Protein AF-A0A0D5CEU6-F1 (afdb_monomer_lite)

InterPro domains:
  IPR049693 Daptide biosynthesis RiPP recognition element containing protein [NF041823] (19-315)

Structure (mmCIF, N/CA/C/O backbone):
data_AF-A0A0D5CEU6-F1
#
_entry.id   AF-A0A0D5CEU6-F1
#
loop_
_atom_site.group_PDB
_atom_site.id
_atom_site.type_symbol
_atom_site.label_atom_id
_atom_site.label_alt_id
_atom_site.label_comp_id
_atom_site.label_asym_id
_atom_site.label_entity_id
_atom_site.label_seq_id
_atom_site.pdbx_PDB_ins_code
_atom_site.Cartn_x
_atom_site.Cartn_y
_atom_site.Cartn_z
_atom_site.occupancy
_atom_site.B_iso_or_equiv
_atom_site.auth_seq_id
_atom_site.auth_comp_id
_atom_site.auth_asym_id
_atom_site.auth_atom_id
_atom_site.pdbx_PDB_model_num
ATOM 1 N N . MET A 1 1 ? -33.325 -13.396 -20.914 1.00 34.69 1 MET A N 1
ATOM 2 C CA . MET A 1 1 ? -33.170 -13.897 -19.533 1.00 34.69 1 MET A CA 1
ATOM 3 C C . MET A 1 1 ? -31.690 -13.879 -19.192 1.00 34.69 1 MET A C 1
ATOM 5 O O . MET A 1 1 ? -30.953 -14.709 -19.700 1.00 34.69 1 MET A O 1
ATOM 9 N N . ARG A 1 2 ? -31.232 -12.858 -18.457 1.00 30.95 2 ARG A N 1
ATOM 10 C CA . ARG A 1 2 ? -29.856 -12.788 -17.948 1.00 30.95 2 ARG A CA 1
ATOM 11 C C . ARG A 1 2 ? -29.831 -13.544 -16.621 1.00 30.95 2 ARG A C 1
ATOM 13 O O . ARG A 1 2 ? -30.550 -13.157 -15.706 1.00 30.95 2 ARG A O 1
ATOM 20 N N . ASN A 1 3 ? -29.053 -14.620 -16.551 1.00 29.66 3 ASN A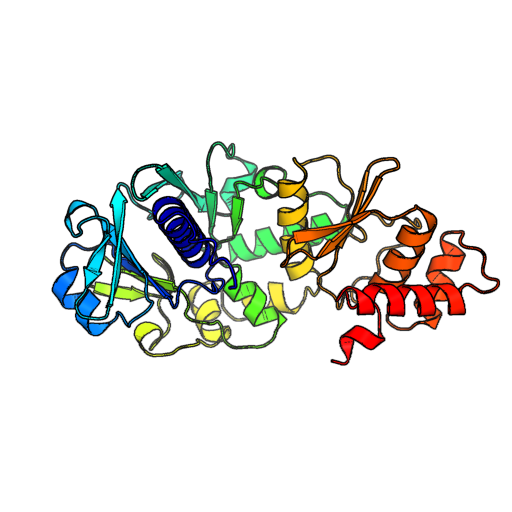 N 1
ATOM 21 C CA . ASN A 1 3 ? -28.815 -15.352 -15.313 1.00 29.66 3 ASN A CA 1
ATOM 22 C C . ASN A 1 3 ? -28.042 -14.443 -14.352 1.00 29.66 3 ASN A C 1
ATOM 24 O O . ASN A 1 3 ? -26.863 -14.169 -14.559 1.00 29.66 3 ASN A O 1
ATOM 28 N N . SER A 1 4 ? -28.738 -13.953 -13.328 1.00 35.75 4 SER A N 1
ATOM 29 C CA . SER A 1 4 ? -28.128 -13.430 -12.111 1.00 35.75 4 SER A CA 1
ATOM 30 C C . SER A 1 4 ? -27.440 -14.609 -11.425 1.00 35.75 4 SER A C 1
ATOM 32 O O . SER A 1 4 ? -28.099 -15.496 -10.886 1.00 35.75 4 SER A O 1
ATOM 34 N N . ILE A 1 5 ? -26.112 -14.668 -11.525 1.00 41.53 5 ILE A N 1
ATOM 35 C CA . ILE A 1 5 ? -25.300 -15.508 -10.648 1.00 41.53 5 ILE A CA 1
ATOM 36 C C . ILE A 1 5 ? -25.358 -14.806 -9.292 1.00 41.53 5 ILE A C 1
ATOM 38 O O . ILE A 1 5 ? -24.621 -13.854 -9.050 1.00 41.53 5 ILE A O 1
ATOM 42 N N . GLY A 1 6 ? -26.318 -15.204 -8.456 1.00 38.72 6 GLY A N 1
ATOM 43 C CA . GLY A 1 6 ? -26.364 -14.776 -7.065 1.00 38.72 6 GLY A CA 1
ATOM 44 C C . GLY A 1 6 ? -25.083 -15.244 -6.386 1.00 38.72 6 GLY A C 1
ATOM 45 O O . GLY A 1 6 ? -24.835 -16.446 -6.306 1.00 38.72 6 GLY A O 1
ATOM 46 N N . SER A 1 7 ? -24.244 -14.302 -5.961 1.00 51.66 7 SER A N 1
ATOM 47 C CA . SER A 1 7 ? -23.103 -14.600 -5.105 1.00 51.66 7 SER A CA 1
ATOM 48 C C . SER A 1 7 ? -23.609 -15.251 -3.819 1.00 51.66 7 SER A C 1
ATOM 50 O O . SER A 1 7 ? -24.588 -14.793 -3.228 1.00 51.66 7 SER A O 1
ATOM 52 N N . ASP A 1 8 ? -22.954 -16.333 -3.399 1.00 61.41 8 ASP A N 1
ATOM 53 C CA . ASP A 1 8 ? -23.250 -16.993 -2.129 1.00 61.41 8 ASP A CA 1
ATOM 54 C C . ASP A 1 8 ? -23.149 -15.953 -0.991 1.00 61.41 8 ASP A C 1
ATOM 56 O O . ASP A 1 8 ? -22.107 -15.296 -0.855 1.00 61.41 8 ASP A O 1
ATOM 60 N N . PRO A 1 9 ? -24.210 -15.752 -0.187 1.00 65.50 9 PRO A N 1
ATOM 61 C CA . PRO A 1 9 ? -24.213 -14.762 0.884 1.00 65.50 9 PRO A CA 1
ATOM 62 C C . PRO A 1 9 ? -23.069 -14.969 1.887 1.00 65.50 9 PRO A C 1
ATOM 64 O O . PRO A 1 9 ? -22.549 -13.985 2.410 1.00 65.50 9 PRO A O 1
ATOM 67 N N . ALA A 1 10 ? -22.612 -16.207 2.113 1.00 63.94 10 ALA A N 1
ATOM 68 C CA . ALA A 1 10 ? -21.470 -16.476 2.988 1.00 63.94 10 ALA A CA 1
ATOM 69 C C . ALA A 1 10 ? -20.151 -15.946 2.396 1.00 63.94 10 ALA A C 1
ATOM 71 O O . ALA A 1 10 ? -19.347 -15.334 3.101 1.00 63.94 10 ALA A O 1
ATOM 72 N N . VAL A 1 11 ? -19.962 -16.113 1.083 1.00 63.88 11 VAL A N 1
ATOM 73 C CA . VAL A 1 11 ? -18.798 -15.590 0.349 1.00 63.88 11 VAL A CA 1
ATOM 74 C C . VAL A 1 11 ? -18.817 -14.060 0.329 1.00 63.88 11 VAL A C 1
ATOM 76 O O . VAL A 1 11 ? -17.776 -13.428 0.503 1.00 63.88 11 VAL A O 1
ATOM 79 N N . SER A 1 12 ? -20.000 -13.453 0.194 1.00 72.50 12 SER A N 1
ATOM 80 C CA . SER A 1 12 ? -20.161 -11.996 0.248 1.00 72.50 12 SER A CA 1
ATOM 81 C C . SER A 1 12 ? -19.789 -11.413 1.616 1.00 72.50 12 SER A C 1
ATOM 83 O O . SER A 1 12 ? -19.165 -10.357 1.674 1.00 72.50 12 SER A O 1
ATOM 85 N N . VAL A 1 13 ? -20.144 -12.089 2.714 1.00 75.50 13 VAL A N 1
ATOM 86 C CA . VAL A 1 13 ? -19.822 -11.636 4.079 1.00 75.50 13 VAL A CA 1
ATOM 87 C C . VAL A 1 13 ? -18.332 -11.785 4.384 1.00 75.50 13 VAL A C 1
ATOM 89 O O . VAL A 1 13 ? -17.734 -10.875 4.958 1.00 75.50 13 VAL A O 1
ATOM 92 N N . ALA A 1 14 ? -17.712 -12.898 3.981 1.00 78.25 14 ALA A N 1
ATOM 93 C CA . ALA A 1 14 ? -16.275 -13.108 4.159 1.00 78.25 14 ALA A CA 1
ATOM 94 C C . ALA A 1 14 ? -15.451 -12.064 3.386 1.00 78.25 14 ALA A C 1
ATOM 96 O O . ALA A 1 14 ? -14.503 -11.494 3.924 1.00 78.25 14 ALA A O 1
ATOM 97 N N . ARG A 1 15 ? -15.858 -11.755 2.150 1.00 79.94 15 ARG A N 1
ATOM 98 C CA . ARG A 1 15 ? -15.224 -10.722 1.324 1.00 79.94 15 ARG A CA 1
ATOM 99 C C . ARG A 1 15 ? -15.339 -9.331 1.953 1.00 79.94 15 ARG A C 1
ATOM 101 O O . ARG A 1 15 ? -14.313 -8.682 2.138 1.00 79.94 15 ARG A O 1
ATOM 108 N N . ALA A 1 16 ? -16.539 -8.941 2.383 1.00 82.19 16 ALA A N 1
ATOM 109 C CA . ALA A 1 16 ? -16.758 -7.664 3.061 1.00 82.19 16 ALA A CA 1
ATOM 110 C C . ALA A 1 16 ? -15.952 -7.559 4.368 1.00 82.19 16 ALA A C 1
ATOM 112 O O . ALA A 1 16 ? -15.355 -6.524 4.652 1.00 82.19 16 ALA A O 1
ATOM 113 N N . THR A 1 17 ? -15.867 -8.652 5.136 1.00 86.12 17 THR A N 1
ATOM 114 C CA . THR A 1 17 ? -15.070 -8.717 6.372 1.00 86.12 17 THR A CA 1
ATOM 115 C C . THR A 1 17 ? -13.585 -8.528 6.079 1.00 86.12 17 THR A C 1
ATOM 117 O O . THR A 1 17 ? -12.957 -7.641 6.649 1.00 86.12 17 THR A O 1
ATOM 120 N N . SER A 1 18 ? -13.025 -9.308 5.150 1.00 87.81 18 SER A N 1
ATOM 121 C CA . SER A 1 18 ? -11.621 -9.179 4.744 1.00 87.81 18 SER A CA 1
ATOM 122 C C . SER A 1 18 ? -11.311 -7.784 4.208 1.00 87.81 18 SER A C 1
ATOM 124 O O . SER A 1 18 ? -10.236 -7.246 4.466 1.00 87.81 18 SER A O 1
ATOM 126 N N . SER A 1 19 ? -12.249 -7.194 3.471 1.00 88.94 19 SER A N 1
ATOM 127 C CA . SER A 1 19 ? -12.090 -5.859 2.924 1.00 88.94 19 SER A CA 1
ATOM 128 C C . SER A 1 19 ? -12.088 -4.780 4.005 1.00 88.94 19 SER A C 1
ATOM 130 O O . SER A 1 19 ? -11.256 -3.880 3.939 1.00 88.94 19 SER A O 1
ATOM 132 N N . ALA A 1 20 ? -12.987 -4.863 4.987 1.00 91.31 20 ALA A N 1
ATOM 133 C CA . ALA A 1 20 ? -13.015 -3.938 6.114 1.00 91.31 20 ALA A CA 1
ATOM 134 C C . ALA A 1 20 ? -11.745 -4.072 6.965 1.00 91.31 20 ALA A C 1
ATOM 136 O O . ALA A 1 20 ? -11.143 -3.080 7.356 1.00 91.31 20 ALA A O 1
ATOM 137 N N . ILE A 1 21 ? -11.280 -5.300 7.191 1.00 91.56 21 ILE A N 1
ATOM 138 C CA . ILE A 1 21 ? -10.024 -5.560 7.899 1.00 91.56 21 ILE A CA 1
ATOM 139 C C . ILE A 1 21 ? -8.841 -4.914 7.176 1.00 91.56 21 ILE A C 1
ATOM 141 O O . ILE A 1 21 ? -8.034 -4.237 7.807 1.00 91.56 21 ILE A O 1
ATOM 145 N N . HIS A 1 22 ? -8.746 -5.096 5.859 1.00 91.56 22 HIS A N 1
ATOM 146 C CA . HIS A 1 22 ? -7.664 -4.523 5.065 1.00 91.56 22 HIS A CA 1
ATOM 147 C C . HIS A 1 22 ? -7.709 -2.989 5.037 1.00 91.56 22 HIS A C 1
ATOM 149 O O . HIS A 1 22 ? -6.672 -2.345 5.211 1.00 91.56 22 HIS A O 1
ATOM 155 N N . GLN A 1 23 ? -8.901 -2.406 4.869 1.00 93.31 23 GLN A N 1
ATOM 156 C CA . GLN A 1 23 ? -9.100 -0.956 4.910 1.00 93.31 23 GLN A CA 1
ATOM 157 C C . GLN A 1 23 ? -8.734 -0.381 6.275 1.00 93.31 23 GLN A C 1
ATOM 159 O O . GLN A 1 23 ? -8.046 0.630 6.345 1.00 93.31 23 GLN A O 1
ATOM 164 N N . TRP A 1 24 ? -9.153 -1.021 7.365 1.00 92.69 24 TRP A N 1
ATOM 165 C CA . TRP A 1 24 ? -8.746 -0.603 8.700 1.00 92.69 24 TRP A CA 1
ATOM 166 C C . TRP A 1 24 ? -7.227 -0.684 8.849 1.00 92.69 24 TRP A C 1
ATOM 168 O O . TRP A 1 24 ? -6.597 0.323 9.159 1.00 92.69 24 TRP A O 1
ATOM 178 N N . ALA A 1 25 ? -6.638 -1.838 8.527 1.00 92.25 25 ALA A N 1
ATOM 179 C CA . ALA A 1 25 ? -5.208 -2.077 8.652 1.00 92.25 25 ALA A CA 1
ATOM 180 C C . ALA A 1 25 ? -4.371 -1.023 7.916 1.00 92.25 25 ALA A C 1
ATOM 182 O O . ALA A 1 25 ? -3.455 -0.486 8.511 1.00 92.25 25 ALA A O 1
ATOM 183 N N . THR A 1 26 ? -4.699 -0.690 6.666 1.00 92.12 26 THR A N 1
ATOM 184 C CA . THR A 1 26 ? -3.868 0.163 5.784 1.00 92.12 26 THR A CA 1
ATOM 185 C C . THR A 1 26 ? -4.340 1.622 5.671 1.00 92.12 26 THR A C 1
ATOM 187 O O . THR A 1 26 ? -3.640 2.489 5.136 1.00 92.12 26 THR A O 1
ATOM 190 N N . GLY A 1 27 ? -5.575 1.895 6.097 1.00 91.44 27 GLY A N 1
ATOM 191 C CA . GLY A 1 27 ? -6.298 3.140 5.831 1.00 91.44 27 GLY A CA 1
ATOM 192 C C . GLY A 1 27 ? -6.681 3.345 4.359 1.00 91.44 27 GLY A C 1
ATOM 193 O O . GLY A 1 27 ? -7.248 4.382 4.022 1.00 91.44 27 GLY A O 1
ATOM 194 N N . VAL A 1 28 ? -6.386 2.401 3.459 1.00 90.75 28 VAL A N 1
ATOM 195 C CA . VAL A 1 28 ? -6.736 2.511 2.035 1.00 90.75 28 VAL A CA 1
ATOM 196 C C . VAL A 1 28 ? -8.212 2.178 1.844 1.00 90.75 28 VAL A C 1
ATOM 198 O O . VAL A 1 28 ? -8.705 1.170 2.349 1.00 90.75 28 VAL A O 1
ATOM 201 N N . GLN A 1 29 ? -8.920 3.033 1.109 1.00 89.50 29 GLN A N 1
ATOM 202 C CA . GLN A 1 29 ? -10.355 2.904 0.883 1.00 89.50 29 GLN A CA 1
ATOM 203 C C . GLN A 1 29 ? -10.702 1.612 0.132 1.00 89.50 29 GLN A C 1
ATOM 205 O O . GLN A 1 29 ? -10.100 1.297 -0.895 1.00 89.50 29 GLN A O 1
ATOM 210 N N . SER A 1 30 ? -11.735 0.905 0.592 1.00 84.94 30 SER A N 1
ATOM 211 C CA . SER A 1 30 ? -12.368 -0.166 -0.173 1.00 84.94 30 SER A CA 1
ATOM 212 C C . SER A 1 30 ? -13.604 0.319 -0.931 1.00 84.94 30 SER A C 1
ATOM 214 O O . SER A 1 30 ? -14.318 1.226 -0.509 1.00 84.94 30 SER A O 1
ATOM 216 N N . VAL A 1 31 ? -13.914 -0.366 -2.032 1.00 79.19 31 VAL A N 1
ATOM 217 C CA . VAL A 1 31 ? -15.177 -0.224 -2.769 1.00 79.19 31 VAL A CA 1
ATOM 218 C C . VAL A 1 31 ? -16.386 -0.669 -1.929 1.00 79.19 31 VAL A C 1
ATOM 220 O O . VAL A 1 31 ? -17.495 -0.188 -2.138 1.00 79.19 31 VAL A O 1
ATOM 223 N N . GLU A 1 32 ? -16.196 -1.598 -0.988 1.00 79.31 32 GLU A N 1
ATOM 224 C CA . GLU A 1 32 ? -17.292 -2.257 -0.259 1.00 79.31 32 GLU A CA 1
ATOM 225 C C . GLU A 1 32 ? -17.619 -1.615 1.096 1.00 79.31 32 GLU A C 1
ATOM 227 O O . GLU A 1 32 ? -18.646 -1.937 1.690 1.00 79.31 32 GLU A O 1
ATOM 232 N N . THR A 1 33 ? -16.750 -0.751 1.623 1.00 82.69 33 THR A N 1
ATOM 233 C CA . THR A 1 33 ? -16.852 -0.217 2.991 1.00 82.69 33 THR A CA 1
ATOM 234 C C . THR A 1 33 ? -16.581 1.274 2.986 1.00 82.69 33 THR A C 1
ATOM 236 O O . THR A 1 33 ? -15.568 1.682 2.445 1.00 82.69 33 THR A O 1
ATOM 239 N N . SER A 1 34 ? -17.446 2.091 3.594 1.00 87.31 34 SER A N 1
ATOM 240 C CA . SER A 1 34 ? -17.217 3.540 3.672 1.00 87.31 34 SER A CA 1
ATOM 241 C C . SER A 1 34 ? -16.054 3.849 4.608 1.00 87.31 34 SER A C 1
ATOM 243 O O . SER A 1 34 ? -14.986 4.217 4.139 1.00 87.31 34 SER A O 1
ATOM 245 N N . ARG A 1 35 ? -16.217 3.636 5.916 1.00 91.38 35 ARG A N 1
ATOM 246 C CA . ARG A 1 35 ? -15.136 3.749 6.904 1.00 91.38 35 ARG A CA 1
ATOM 247 C C . ARG A 1 35 ? -15.130 2.549 7.830 1.00 91.38 35 ARG A C 1
ATOM 249 O O . ARG A 1 35 ? -16.159 1.895 8.014 1.00 91.38 35 ARG A O 1
ATOM 256 N N . VAL A 1 36 ? -13.991 2.302 8.467 1.00 93.56 36 VAL A N 1
ATOM 257 C CA . VAL A 1 36 ? -13.885 1.290 9.520 1.00 93.56 36 VAL A CA 1
ATOM 258 C C . VAL A 1 36 ? -13.563 1.951 10.849 1.00 93.56 36 VAL A C 1
ATOM 260 O O . VAL A 1 36 ? -12.569 2.660 10.972 1.00 93.56 36 VAL A O 1
ATOM 263 N N . ILE A 1 37 ? -14.412 1.726 11.846 1.00 92.56 37 ILE A N 1
ATOM 264 C CA . ILE A 1 37 ? -14.295 2.353 13.161 1.00 92.56 37 ILE A CA 1
ATOM 265 C C . ILE A 1 37 ? -13.994 1.271 14.194 1.00 92.56 37 ILE A C 1
ATOM 267 O O . ILE A 1 37 ? -14.836 0.414 14.463 1.00 92.56 37 ILE A O 1
ATOM 271 N N . LEU A 1 38 ? -12.797 1.310 14.773 1.00 92.38 38 LEU A N 1
ATOM 272 C CA . LEU A 1 38 ? -12.399 0.451 15.881 1.00 92.38 38 LEU A CA 1
ATOM 273 C C . LEU A 1 38 ? -12.887 1.046 17.199 1.00 92.38 38 LEU A C 1
ATOM 275 O O . LEU A 1 38 ? -12.522 2.159 17.543 1.00 92.38 38 LEU A O 1
ATOM 279 N N . PHE A 1 39 ? -13.665 0.296 17.963 1.00 90.94 39 PHE A N 1
ATOM 280 C CA . PHE A 1 39 ? -14.045 0.631 19.329 1.00 90.94 39 PHE A CA 1
ATOM 281 C C . PHE A 1 39 ? -13.230 -0.210 20.293 1.00 90.94 39 PHE A C 1
ATOM 283 O O . PHE A 1 39 ? -13.263 -1.429 20.207 1.00 90.94 39 PHE A O 1
ATOM 290 N N . GLN A 1 40 ? -12.554 0.430 21.242 1.00 87.62 40 GLN A N 1
ATOM 291 C CA . GLN A 1 40 ? -11.824 -0.262 22.307 1.00 87.62 40 GLN A CA 1
ATOM 292 C C . GLN A 1 40 ? -12.596 -0.279 23.641 1.00 87.62 40 GLN A C 1
ATOM 294 O O . GLN A 1 40 ? -12.180 -0.941 24.593 1.00 87.62 40 GLN A O 1
ATOM 299 N N . GLY A 1 41 ? -13.700 0.470 23.732 1.00 79.31 41 GLY A N 1
ATOM 300 C CA . GLY A 1 41 ? -14.547 0.593 24.921 1.00 79.31 41 GLY A CA 1
ATOM 301 C C . GLY A 1 41 ? -15.793 -0.304 24.925 1.00 79.31 41 GLY A C 1
ATOM 302 O O . GLY A 1 41 ? -16.092 -1.030 23.971 1.00 79.31 41 GLY A O 1
ATOM 303 N N . SER A 1 42 ? -16.549 -0.238 26.026 1.00 70.25 42 SER A N 1
ATOM 304 C CA . SER A 1 42 ? -17.779 -1.017 26.237 1.00 70.25 42 SER A CA 1
ATOM 305 C C . SER A 1 42 ? -19.088 -0.286 25.919 1.00 70.25 42 SER A C 1
ATOM 307 O O . SER A 1 42 ? -20.107 -0.944 25.723 1.00 70.25 42 SER A O 1
ATOM 309 N N . ASP A 1 43 ? -19.082 1.047 25.800 1.00 77.31 43 ASP A N 1
ATOM 310 C CA . ASP A 1 43 ? -20.283 1.860 25.524 1.00 77.31 43 ASP A CA 1
ATOM 311 C C . ASP A 1 43 ? -20.527 2.045 24.012 1.00 77.31 43 ASP A C 1
ATOM 313 O O . ASP A 1 43 ? -20.593 3.162 23.490 1.00 77.31 43 ASP A O 1
ATOM 317 N N . LEU A 1 44 ? -20.618 0.919 23.293 1.00 79.62 44 LEU A N 1
ATOM 318 C CA . LEU A 1 44 ? -20.766 0.900 21.836 1.00 79.62 44 LEU A CA 1
ATOM 319 C C . LEU A 1 44 ? -22.017 1.663 21.383 1.00 79.62 44 LEU A C 1
ATOM 321 O O . LEU A 1 44 ? -21.940 2.498 20.487 1.00 79.62 44 LEU A O 1
ATOM 325 N N . ASP A 1 45 ? -23.164 1.385 22.003 1.00 77.88 45 ASP A N 1
ATOM 326 C CA . ASP A 1 45 ? -24.462 1.877 21.531 1.00 77.88 45 ASP A CA 1
ATOM 327 C C . ASP A 1 45 ? -24.544 3.408 21.562 1.00 77.88 45 ASP A C 1
ATOM 329 O O . ASP A 1 45 ? -24.991 4.035 20.604 1.00 77.88 45 ASP A O 1
ATOM 333 N N . ARG A 1 46 ? -24.053 4.039 22.634 1.00 75.31 46 ARG A N 1
ATOM 334 C CA . ARG A 1 46 ? -24.137 5.495 22.792 1.00 75.31 46 ARG A CA 1
ATOM 335 C C . ARG A 1 46 ? -23.206 6.251 21.851 1.00 75.31 46 ARG A C 1
ATOM 337 O O . ARG A 1 46 ? -23.535 7.355 21.409 1.00 75.31 46 ARG A O 1
ATOM 344 N N . GLN A 1 47 ? -22.019 5.704 21.613 1.00 77.31 47 GLN A N 1
ATOM 345 C CA . GLN A 1 47 ? -20.968 6.369 20.850 1.00 77.31 47 GLN A CA 1
ATOM 346 C C . GLN A 1 47 ? -21.093 6.089 19.349 1.00 77.31 47 GLN A C 1
ATOM 348 O O . GLN A 1 47 ? -20.952 7.007 18.537 1.00 77.31 47 GLN A O 1
ATOM 353 N N . ALA A 1 48 ? -21.428 4.855 18.967 1.00 79.06 48 ALA A N 1
ATOM 354 C CA . ALA A 1 48 ? -21.556 4.481 17.567 1.00 79.06 48 ALA A CA 1
ATOM 355 C C . ALA A 1 48 ? -22.733 5.184 16.881 1.00 79.06 48 ALA A C 1
ATOM 357 O O . ALA A 1 48 ? -22.588 5.585 15.727 1.00 79.06 48 ALA A O 1
ATOM 358 N N . ASP A 1 49 ? -23.845 5.436 17.580 1.00 74.12 49 ASP A N 1
ATOM 359 C CA . ASP A 1 49 ? -24.989 6.176 17.023 1.00 74.12 49 ASP A CA 1
ATOM 360 C C . ASP A 1 49 ? -24.634 7.609 16.589 1.00 74.12 49 ASP A C 1
ATOM 362 O O . ASP A 1 49 ? -25.261 8.159 15.687 1.00 74.12 49 ASP A O 1
ATOM 366 N N . ARG A 1 50 ? -23.618 8.229 17.204 1.00 78.25 50 ARG A N 1
ATOM 367 C CA . ARG A 1 50 ? -23.193 9.600 16.869 1.00 78.25 50 ARG A CA 1
ATOM 368 C C . ARG A 1 50 ? -22.166 9.659 15.746 1.00 78.25 50 ARG A C 1
ATOM 370 O O . ARG A 1 50 ? -22.086 10.671 15.057 1.00 78.25 50 ARG A O 1
ATOM 377 N N . LEU A 1 51 ? -21.352 8.615 15.612 1.00 84.56 51 LEU A N 1
ATOM 378 C CA . LEU A 1 51 ? -20.168 8.623 14.754 1.00 84.56 51 LEU A CA 1
ATOM 379 C C . LEU A 1 51 ? -20.367 7.837 13.453 1.00 84.56 51 LEU A C 1
ATOM 381 O O . LEU A 1 51 ? -19.825 8.216 12.410 1.00 84.56 51 LEU A O 1
ATOM 385 N N . SER A 1 52 ? -21.122 6.740 13.522 1.00 87.12 52 SER A N 1
ATOM 386 C CA . SER A 1 52 ? -21.289 5.813 12.407 1.00 87.12 52 SER A CA 1
ATOM 387 C C . SER A 1 52 ? -22.338 6.293 11.411 1.00 87.12 52 SER A C 1
ATOM 389 O O . SER A 1 52 ? -23.356 6.891 11.763 1.00 87.12 52 SER A O 1
ATOM 391 N N . ARG A 1 53 ? -22.085 6.005 10.139 1.00 87.25 53 ARG A N 1
ATOM 392 C CA . ARG A 1 53 ? -22.971 6.285 9.011 1.00 87.25 53 ARG A CA 1
ATOM 393 C C . ARG A 1 53 ? -23.325 4.980 8.305 1.00 87.25 53 ARG A C 1
ATOM 395 O O . ARG A 1 53 ? -22.712 3.933 8.520 1.00 87.25 53 ARG A O 1
ATOM 402 N N . THR A 1 54 ? -24.326 5.036 7.434 1.00 86.25 54 THR A N 1
ATOM 403 C CA . THR A 1 54 ? -24.647 3.903 6.564 1.00 86.25 54 THR A CA 1
ATOM 404 C C . THR A 1 54 ? -23.435 3.559 5.698 1.00 86.25 54 THR A C 1
ATOM 406 O O . THR A 1 54 ? -22.862 4.445 5.074 1.00 86.25 54 THR A O 1
ATOM 409 N N . GLY A 1 55 ? -23.062 2.277 5.656 1.00 86.31 55 GLY A N 1
ATOM 410 C CA . GLY A 1 55 ? -21.884 1.802 4.920 1.00 86.31 55 GLY A CA 1
ATOM 411 C C . GLY A 1 55 ? -20.607 1.699 5.758 1.00 86.31 55 GLY A C 1
ATOM 412 O O . GLY A 1 55 ? -19.655 1.063 5.307 1.00 86.31 55 GLY A O 1
ATOM 413 N N . ASP A 1 56 ? -20.591 2.242 6.982 1.00 91.25 56 ASP A N 1
ATOM 414 C CA . ASP A 1 56 ? -19.480 2.035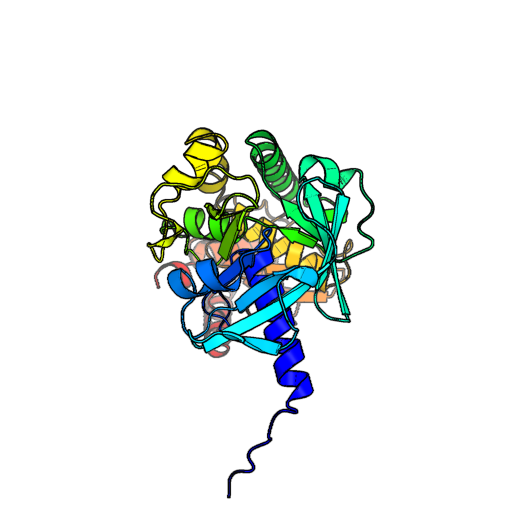 7.912 1.00 91.25 56 ASP A CA 1
ATOM 415 C C . ASP A 1 56 ? -19.483 0.604 8.480 1.00 91.25 56 ASP A C 1
ATOM 417 O O . ASP A 1 56 ? -20.531 -0.035 8.665 1.00 91.25 56 ASP A O 1
ATOM 421 N N . VAL A 1 57 ? -18.288 0.121 8.809 1.00 92.62 57 VAL A N 1
ATOM 422 C CA . VAL A 1 57 ? -18.066 -1.120 9.554 1.00 92.62 57 VAL A CA 1
ATOM 423 C C . VAL A 1 57 ? -17.482 -0.783 10.918 1.00 92.62 57 VAL A C 1
ATOM 425 O O . VAL A 1 57 ? -16.538 -0.008 11.034 1.00 92.62 57 VAL A O 1
ATOM 428 N N . ILE A 1 58 ? -18.043 -1.382 11.960 1.00 92.38 58 ILE A N 1
ATOM 429 C CA . ILE A 1 58 ? -17.599 -1.213 13.336 1.00 92.38 58 ILE A CA 1
ATOM 430 C C . ILE A 1 58 ? -16.864 -2.471 13.780 1.00 92.38 58 ILE A C 1
ATOM 432 O O . ILE A 1 58 ? -17.450 -3.552 13.756 1.00 92.38 58 ILE A O 1
ATOM 436 N N . LEU A 1 59 ? -15.611 -2.332 14.208 1.00 92.06 59 LEU A N 1
ATOM 437 C CA . LEU A 1 59 ? -14.880 -3.371 14.931 1.00 92.06 59 LEU A CA 1
ATOM 438 C C . LEU A 1 59 ? -15.070 -3.110 16.428 1.00 92.06 59 LEU A C 1
ATOM 440 O O . LEU A 1 59 ? -14.583 -2.105 16.930 1.00 92.06 59 LEU A O 1
ATOM 444 N N . ALA A 1 60 ? -15.788 -3.974 17.141 1.00 91.56 60 ALA A N 1
ATOM 445 C CA . ALA A 1 60 ? -16.055 -3.808 18.574 1.00 91.56 60 ALA A CA 1
ATOM 446 C C . ALA A 1 60 ? -15.629 -5.045 19.379 1.00 91.56 60 ALA A C 1
ATOM 448 O O . ALA A 1 60 ? -15.657 -6.150 18.837 1.00 91.56 60 ALA A O 1
ATOM 449 N N . PRO A 1 61 ? -15.297 -4.925 20.674 1.00 90.38 61 PRO A N 1
ATOM 450 C CA . PRO A 1 61 ? -14.969 -6.085 21.492 1.00 90.38 61 PRO A CA 1
ATOM 451 C C . PRO A 1 61 ? -16.175 -7.029 21.581 1.00 90.38 61 PRO A C 1
ATOM 453 O O . PRO A 1 61 ? -17.321 -6.568 21.603 1.00 90.38 61 PRO A O 1
ATOM 456 N N . VAL A 1 62 ? -15.955 -8.345 21.696 1.00 88.00 62 VAL A N 1
ATOM 457 C CA . VAL A 1 62 ? -17.065 -9.320 21.841 1.00 88.00 62 VAL A CA 1
ATOM 458 C C . VAL A 1 62 ? -17.957 -9.006 23.050 1.00 88.00 62 VAL A C 1
ATOM 460 O O . VAL A 1 62 ? -19.158 -9.246 23.005 1.00 88.00 62 VAL A O 1
ATOM 463 N N . ALA A 1 63 ? -17.402 -8.404 24.106 1.00 83.00 63 ALA A N 1
ATOM 464 C CA . ALA A 1 63 ? -18.164 -7.974 25.280 1.00 83.00 63 ALA A CA 1
ATOM 465 C C . ALA A 1 63 ? -19.172 -6.842 24.990 1.00 83.00 63 ALA A C 1
ATOM 467 O O . ALA A 1 63 ? -20.150 -6.693 25.720 1.00 83.00 63 ALA A O 1
ATOM 468 N N . SER A 1 64 ? -18.936 -6.053 23.939 1.00 78.81 64 SER A N 1
ATOM 469 C CA . SER A 1 64 ? -19.689 -4.833 23.615 1.00 78.81 64 SER A CA 1
ATOM 470 C C . SER A 1 64 ? -20.579 -4.994 22.379 1.00 78.81 64 SER A C 1
ATOM 472 O O . SER A 1 64 ? -21.400 -4.126 22.087 1.00 78.81 64 SER A O 1
ATOM 474 N N . GLY A 1 65 ? -20.403 -6.075 21.615 1.00 72.38 65 GLY A N 1
ATOM 475 C CA . GLY A 1 65 ? -21.036 -6.273 20.316 1.00 72.38 65 GLY A CA 1
ATOM 476 C C . GLY A 1 65 ? -21.650 -7.657 20.140 1.00 72.38 65 GLY A C 1
ATOM 477 O O . GLY A 1 65 ? -21.416 -8.590 20.899 1.00 72.38 65 GLY A O 1
ATOM 478 N N . SER A 1 66 ? -22.454 -7.805 19.090 1.00 76.56 66 SER A N 1
ATOM 479 C CA . SER A 1 66 ? -22.913 -9.111 18.613 1.00 76.56 66 SER A CA 1
ATOM 480 C C . SER A 1 66 ? -22.525 -9.250 17.141 1.00 76.56 66 SER A C 1
ATOM 482 O O . SER A 1 66 ? -22.805 -8.324 16.373 1.00 76.56 66 SER A O 1
ATOM 484 N N . PRO A 1 67 ? -21.886 -10.360 16.723 1.00 72.88 67 PRO A N 1
ATOM 485 C CA . PRO A 1 67 ? -21.452 -10.534 15.341 1.00 72.88 67 PRO A CA 1
ATOM 486 C C . PRO A 1 67 ? -22.618 -10.378 14.359 1.00 72.88 67 PRO A C 1
ATOM 488 O O . PRO A 1 67 ? -23.677 -10.975 14.553 1.00 72.88 67 PRO A O 1
ATOM 491 N N . GLY A 1 68 ? -22.432 -9.588 13.299 1.00 74.12 68 GLY A N 1
ATOM 492 C CA . GLY A 1 68 ? -23.446 -9.402 12.254 1.00 74.12 68 GLY A CA 1
ATOM 493 C C . GLY A 1 68 ? -24.625 -8.511 12.658 1.00 74.12 68 GLY A C 1
ATOM 494 O O . GLY A 1 68 ? -25.563 -8.348 11.874 1.00 74.12 68 GLY A O 1
ATOM 495 N N . ARG A 1 69 ? -24.587 -7.903 13.852 1.00 84.44 69 ARG A N 1
ATOM 496 C CA . ARG A 1 69 ? -25.536 -6.861 14.252 1.00 84.44 69 ARG A CA 1
ATOM 497 C C . ARG A 1 69 ? -25.422 -5.673 13.296 1.00 84.44 69 ARG A C 1
ATOM 499 O O . ARG A 1 69 ? -24.322 -5.259 12.938 1.00 84.44 69 ARG A O 1
ATOM 506 N N . ARG A 1 70 ? -26.564 -5.085 12.933 1.00 85.94 70 ARG A N 1
ATOM 507 C CA . ARG A 1 70 ? -26.609 -3.744 12.341 1.00 85.94 70 ARG A CA 1
ATOM 508 C C . ARG A 1 70 ? -27.021 -2.724 13.389 1.00 85.94 70 ARG A C 1
ATOM 510 O O . ARG A 1 70 ? -27.935 -2.980 14.173 1.00 85.94 70 ARG A O 1
ATOM 517 N N . LEU A 1 71 ? -26.334 -1.590 13.401 1.00 85.69 71 LEU A N 1
ATOM 518 C CA . LEU A 1 71 ? -26.697 -0.443 14.229 1.00 85.69 71 LEU A CA 1
ATOM 519 C C . LEU A 1 71 ? -27.851 0.344 13.587 1.00 85.69 71 LEU A C 1
ATOM 521 O O . LEU A 1 71 ? -28.072 0.209 12.379 1.00 85.69 71 LEU A O 1
ATOM 525 N N . PRO A 1 72 ? -28.575 1.184 14.351 1.00 85.31 72 PRO A N 1
ATOM 526 C CA . PRO A 1 72 ? -29.613 2.066 13.809 1.00 85.31 72 PRO A CA 1
ATOM 527 C C . PRO A 1 72 ? -29.141 2.947 12.641 1.00 85.31 72 PRO A C 1
ATOM 529 O O . PRO A 1 72 ? -29.908 3.197 11.715 1.00 85.31 72 PRO A O 1
ATOM 532 N N . SER A 1 73 ? -27.866 3.351 12.635 1.00 83.88 73 SER A N 1
ATOM 533 C CA . SER A 1 73 ? -27.213 4.088 11.538 1.00 83.88 73 SER A CA 1
ATOM 534 C C . SER A 1 73 ? -27.086 3.298 10.223 1.00 83.88 73 SER A C 1
ATOM 536 O O . SER A 1 73 ? -26.750 3.860 9.179 1.00 83.88 73 SER A O 1
ATOM 538 N N . GLY A 1 74 ? -27.321 1.983 10.257 1.00 86.19 74 GLY A N 1
ATOM 539 C CA . GLY A 1 74 ? -27.106 1.057 9.147 1.00 86.19 74 GLY A CA 1
ATOM 540 C C . GLY A 1 74 ? -25.695 0.466 9.082 1.00 86.19 74 GLY A C 1
ATOM 541 O O . GLY A 1 74 ? -25.453 -0.391 8.224 1.00 86.19 74 GLY A O 1
ATOM 542 N N . ALA A 1 75 ? -24.791 0.881 9.978 1.00 88.56 75 ALA A N 1
ATOM 543 C CA . ALA A 1 75 ? -23.440 0.339 10.090 1.00 88.56 75 ALA A CA 1
ATOM 544 C C . ALA A 1 75 ? -23.450 -1.138 10.518 1.00 88.56 75 ALA A C 1
ATOM 546 O O . ALA A 1 75 ? -24.312 -1.572 11.291 1.00 88.56 75 ALA A O 1
ATOM 547 N N . SER A 1 76 ? -22.492 -1.913 10.010 1.00 89.88 76 SER A N 1
ATOM 548 C CA . SER A 1 76 ? -22.364 -3.345 10.320 1.00 89.88 76 SER A CA 1
ATOM 549 C C . SER A 1 76 ? -21.348 -3.568 11.435 1.00 89.88 76 SER A C 1
ATOM 551 O O . SER A 1 76 ? -20.280 -2.969 11.408 1.00 89.88 76 SER A O 1
ATOM 553 N N . VAL A 1 77 ? -21.653 -4.443 12.394 1.00 90.31 77 VAL A N 1
ATOM 554 C CA . VAL A 1 77 ? -20.769 -4.740 13.529 1.00 90.31 77 VAL A CA 1
ATOM 555 C C . VAL A 1 77 ? -20.049 -6.070 13.320 1.00 90.31 77 VAL A C 1
ATOM 557 O O . VAL A 1 77 ? -20.672 -7.128 13.173 1.00 90.31 77 VAL A O 1
ATOM 560 N N . LEU A 1 78 ? -18.723 -6.009 13.365 1.00 90.81 78 LEU A N 1
ATOM 561 C CA . LEU A 1 78 ? -17.822 -7.140 13.509 1.00 90.81 78 LEU A CA 1
ATOM 562 C C . LEU A 1 78 ? -17.262 -7.129 14.928 1.00 90.81 78 LEU A C 1
ATOM 564 O O . LEU A 1 78 ? -16.902 -6.081 15.462 1.00 90.81 78 LEU A O 1
ATOM 568 N N . THR A 1 79 ? -17.191 -8.302 15.542 1.00 91.25 79 THR A N 1
ATOM 569 C CA . THR A 1 79 ? -16.653 -8.429 16.894 1.00 91.25 79 THR A CA 1
ATOM 570 C C . THR A 1 79 ? -15.226 -8.945 16.871 1.00 91.25 79 THR A C 1
ATOM 572 O O . THR A 1 79 ? -14.907 -9.809 16.046 1.00 91.25 79 THR A O 1
ATOM 575 N N . TYR A 1 80 ? -14.406 -8.481 17.809 1.00 91.75 80 TYR A N 1
ATOM 576 C CA . TYR A 1 80 ? -13.044 -8.960 17.989 1.00 91.75 80 TYR A CA 1
ATOM 577 C C . TYR A 1 80 ? -12.718 -9.315 19.447 1.00 91.75 80 TYR A C 1
ATOM 579 O O . TYR A 1 80 ? -13.308 -8.769 20.382 1.00 91.75 80 TYR A O 1
ATOM 587 N N . GLU A 1 81 ? -11.762 -10.224 19.622 1.00 92.44 81 GLU A N 1
ATOM 588 C CA . GLU A 1 81 ? -11.096 -10.551 20.889 1.00 92.44 81 GLU A CA 1
ATOM 589 C C . GLU A 1 81 ? -9.618 -10.155 20.815 1.00 92.44 81 GLU A C 1
ATOM 591 O O . GLU A 1 81 ? -9.051 -10.059 19.726 1.00 92.44 81 GLU A O 1
ATOM 596 N N . GLY A 1 82 ? -8.991 -9.947 21.973 1.00 90.38 82 GLY A N 1
ATOM 597 C CA . GLY A 1 82 ? -7.609 -9.481 22.065 1.00 90.38 82 GLY A CA 1
ATOM 598 C C . GLY A 1 82 ? -7.496 -7.959 22.144 1.00 90.38 82 GLY A C 1
ATOM 599 O O . GLY A 1 82 ? -8.450 -7.265 22.505 1.00 90.38 82 GLY A O 1
ATOM 600 N N . GLN A 1 83 ? -6.307 -7.452 21.847 1.00 84.12 83 GLN A N 1
ATOM 601 C CA . GLN A 1 83 ? -5.949 -6.038 21.954 1.00 84.12 83 GLN A CA 1
ATOM 602 C C . GLN A 1 83 ? -4.947 -5.665 20.857 1.00 84.12 83 GLN A C 1
ATOM 604 O O . GLN A 1 83 ? -4.510 -6.529 20.107 1.00 84.12 83 GLN A O 1
ATOM 609 N N . LEU A 1 84 ? -4.661 -4.371 20.725 1.00 77.44 84 LEU A N 1
ATOM 610 C CA . LEU A 1 84 ? -3.812 -3.784 19.681 1.00 77.44 84 LEU A CA 1
ATOM 611 C C . LEU A 1 84 ? -3.072 -2.554 20.221 1.00 77.44 84 LEU A C 1
ATOM 613 O O . LEU A 1 84 ? -3.085 -1.476 19.620 1.00 77.44 84 LEU A O 1
ATOM 617 N N . VAL A 1 85 ? -2.559 -2.676 21.435 1.00 75.38 85 VAL A N 1
ATOM 618 C CA . VAL A 1 85 ? -1.920 -1.577 22.153 1.00 75.38 85 VAL A CA 1
ATOM 619 C C . VAL A 1 85 ? -0.423 -1.611 21.870 1.00 75.38 85 VAL A C 1
ATOM 621 O O . VAL A 1 85 ? 0.145 -0.634 21.370 1.00 75.38 85 VAL A O 1
ATOM 624 N N . ASP A 1 86 ? 0.183 -2.768 22.114 1.00 83.25 86 ASP A N 1
ATOM 625 C CA . ASP A 1 86 ? 1.622 -2.978 22.111 1.00 83.25 86 ASP A CA 1
ATOM 626 C C . ASP A 1 86 ? 2.080 -3.817 20.909 1.00 83.25 86 ASP A C 1
ATOM 628 O O . ASP A 1 86 ? 1.319 -4.585 20.317 1.00 83.25 86 ASP A O 1
ATOM 632 N N . ALA A 1 87 ? 3.353 -3.686 20.532 1.00 86.25 87 ALA A N 1
ATOM 633 C CA . ALA A 1 87 ? 3.951 -4.573 19.538 1.00 86.25 87 ALA A CA 1
ATOM 634 C C . ALA A 1 87 ? 3.919 -6.035 20.028 1.00 86.25 87 ALA A C 1
ATOM 636 O O . ALA A 1 87 ? 4.227 -6.325 21.185 1.00 86.25 87 ALA A O 1
ATOM 637 N N . GLY A 1 88 ? 3.560 -6.951 19.133 1.00 8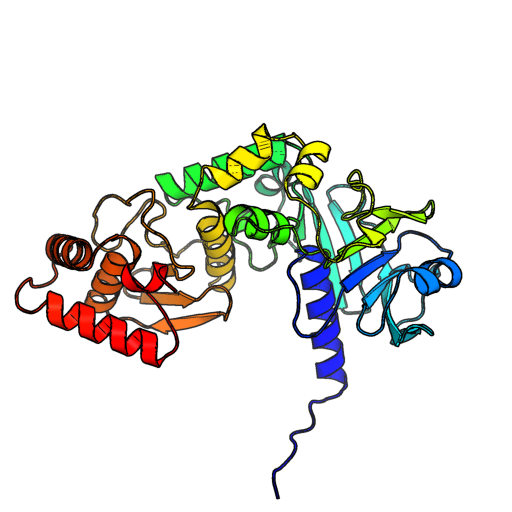8.62 88 GLY A N 1
ATOM 638 C CA . GLY A 1 88 ? 3.279 -8.358 19.409 1.00 88.62 88 GLY A CA 1
ATOM 639 C C . GLY A 1 88 ? 1.839 -8.643 19.848 1.00 88.62 88 GLY A C 1
ATOM 640 O O . GLY A 1 88 ? 1.479 -9.813 19.990 1.00 88.62 88 GLY A O 1
ATOM 641 N N . ASP A 1 89 ? 1.004 -7.619 20.058 1.00 91.38 89 ASP A N 1
ATOM 642 C CA . ASP A 1 89 ? -0.408 -7.829 20.360 1.00 91.38 89 ASP A CA 1
ATOM 643 C C . ASP A 1 89 ? -1.139 -8.491 19.188 1.00 91.38 89 ASP A C 1
ATOM 645 O O . ASP A 1 89 ? -0.846 -8.263 18.011 1.00 91.38 89 ASP A O 1
ATOM 649 N N . VAL A 1 90 ? -2.139 -9.301 19.534 1.00 92.69 90 VAL A N 1
ATOM 650 C CA . VAL A 1 90 ? -2.936 -10.066 18.579 1.00 92.69 90 VAL A CA 1
ATOM 651 C C . VAL A 1 90 ? -4.413 -9.750 18.754 1.00 92.69 90 VAL A C 1
ATOM 653 O O . VAL A 1 90 ? -4.949 -9.757 19.867 1.00 92.69 90 VAL A O 1
AT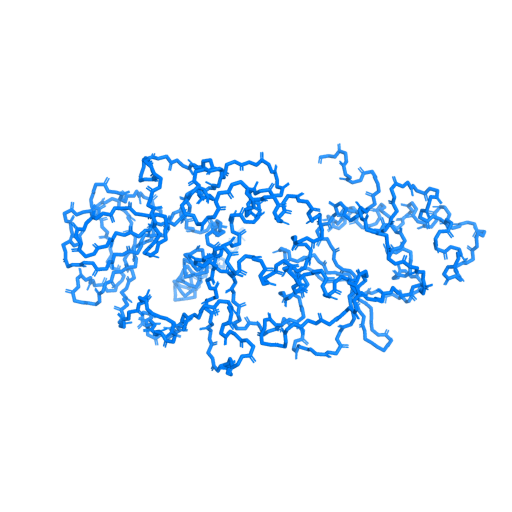OM 656 N N . MET A 1 91 ? -5.083 -9.541 17.624 1.00 92.12 91 MET A N 1
ATOM 657 C CA . MET A 1 91 ? -6.525 -9.379 17.538 1.00 92.12 91 MET A CA 1
ATOM 658 C C . MET A 1 91 ? -7.142 -10.493 16.692 1.00 92.12 91 MET A C 1
ATOM 660 O O . MET A 1 91 ? -6.759 -10.719 15.542 1.00 92.12 91 MET A O 1
ATOM 664 N N . HIS A 1 92 ? -8.163 -11.141 17.245 1.00 92.88 92 HIS A N 1
ATOM 665 C CA . HIS A 1 92 ? -8.975 -12.137 16.558 1.00 92.88 92 HIS A CA 1
ATOM 666 C C . HIS A 1 92 ? -10.300 -11.511 16.137 1.00 92.88 92 HIS A C 1
ATOM 668 O O . HIS A 1 92 ? -11.065 -11.077 16.990 1.00 92.88 92 HIS A O 1
ATOM 674 N N . ILE A 1 93 ? -10.602 -11.478 14.839 1.00 90.00 93 ILE A N 1
ATOM 675 C CA . ILE A 1 93 ? -11.840 -10.899 14.306 1.00 90.00 93 ILE A CA 1
ATOM 676 C C . ILE A 1 93 ? -12.757 -12.017 13.802 1.00 90.00 93 ILE A C 1
ATOM 678 O O . ILE A 1 93 ? -12.405 -12.819 12.927 1.00 90.00 93 ILE A O 1
ATOM 682 N N . GLY A 1 94 ? -13.982 -12.050 14.325 1.00 82.38 94 GLY A N 1
ATOM 683 C CA . GLY A 1 94 ? -14.962 -13.073 13.971 1.00 82.38 94 GLY A CA 1
ATOM 684 C C . GLY A 1 94 ? -14.480 -14.486 14.323 1.00 82.38 94 GLY A C 1
ATOM 685 O O . GLY A 1 94 ? -14.118 -14.755 15.461 1.00 82.38 94 GLY A O 1
ATOM 686 N N . ARG A 1 95 ? -14.532 -15.418 13.359 1.00 74.50 95 ARG A N 1
ATOM 687 C CA . ARG A 1 95 ? -14.192 -16.845 13.565 1.00 74.50 95 ARG A CA 1
ATOM 688 C C . ARG A 1 95 ? -13.006 -17.348 12.737 1.00 74.50 95 ARG A C 1
ATOM 690 O O . ARG A 1 95 ? -12.812 -18.556 12.649 1.00 74.50 95 ARG A O 1
ATOM 697 N N . GLY A 1 96 ? -12.254 -16.464 12.087 1.00 80.81 96 GLY A N 1
ATOM 698 C CA . GLY A 1 96 ? -11.224 -16.919 11.147 1.00 80.81 96 GLY A CA 1
ATOM 699 C C . GLY A 1 96 ? -10.161 -15.907 10.753 1.00 80.81 96 GLY A C 1
ATOM 700 O O . GLY A 1 96 ? -9.302 -16.256 9.951 1.00 80.81 96 GLY A O 1
ATOM 701 N N . TYR A 1 97 ? -10.198 -14.688 11.291 1.00 88.62 97 TYR A N 1
ATOM 702 C CA . TYR A 1 97 ? -9.167 -13.690 11.034 1.00 88.62 97 TYR A CA 1
ATOM 703 C C . TYR A 1 97 ? -8.383 -13.444 12.315 1.00 88.62 97 TYR A C 1
ATOM 705 O O . TYR A 1 97 ? -8.966 -13.246 13.379 1.00 88.62 97 TYR A O 1
ATOM 713 N N . GLU A 1 98 ? -7.065 -13.466 12.200 1.00 91.88 98 GLU A N 1
ATOM 714 C CA . GLU A 1 98 ? -6.119 -13.160 13.265 1.00 91.88 98 GLU A CA 1
ATOM 715 C C . GLU A 1 98 ? -5.092 -12.197 12.681 1.00 91.88 98 GLU A C 1
ATOM 717 O O . GLU A 1 98 ? -4.630 -12.399 11.554 1.00 91.88 98 GLU A O 1
ATOM 722 N N . ILE A 1 99 ? -4.792 -11.135 13.421 1.00 93.06 99 ILE A N 1
ATOM 723 C CA . ILE A 1 99 ? -3.863 -10.090 13.006 1.00 93.06 99 ILE A CA 1
ATOM 724 C C . ILE A 1 99 ? -2.946 -9.779 14.175 1.00 93.06 99 ILE A C 1
ATOM 726 O O . ILE A 1 99 ? -3.421 -9.515 15.277 1.00 93.06 99 ILE A O 1
ATOM 730 N N . GLU A 1 100 ? -1.650 -9.786 13.910 1.00 94.31 100 GLU A N 1
ATOM 731 C CA . GLU A 1 100 ? -0.608 -9.350 14.831 1.00 94.31 100 GLU A CA 1
ATOM 732 C C . GLU A 1 100 ? -0.206 -7.903 14.526 1.00 94.31 100 GLU A C 1
ATOM 734 O O . GLU A 1 100 ? -0.180 -7.494 13.363 1.00 94.31 100 GLU A O 1
ATOM 739 N N . PHE A 1 101 ? 0.105 -7.120 15.554 1.00 91.62 101 PHE A N 1
ATOM 740 C CA . PHE A 1 101 ? 0.644 -5.769 15.412 1.00 91.62 101 PHE A CA 1
ATOM 741 C C . PHE A 1 101 ? 2.136 -5.757 15.678 1.00 91.62 101 PHE A C 1
ATOM 743 O O . PHE A 1 101 ? 2.588 -6.346 16.648 1.00 91.62 101 PHE A O 1
ATOM 750 N N . GLN A 1 102 ? 2.898 -5.047 14.853 1.00 93.56 102 GLN A N 1
ATOM 751 C CA . GLN A 1 102 ? 4.339 -4.932 15.037 1.00 93.56 102 GLN A CA 1
ATOM 752 C C . GLN A 1 102 ? 4.818 -3.515 14.731 1.00 93.56 102 GLN A C 1
ATOM 754 O O . GLN A 1 102 ? 4.404 -2.910 13.744 1.00 93.56 102 GLN A O 1
ATOM 759 N N . ASP A 1 103 ? 5.729 -2.994 15.547 1.00 92.50 103 ASP A N 1
ATOM 760 C CA . ASP A 1 103 ? 6.440 -1.759 15.211 1.00 92.50 103 ASP A CA 1
ATOM 761 C C . ASP A 1 103 ? 7.470 -2.034 14.113 1.00 92.50 103 ASP A C 1
ATOM 763 O O . ASP A 1 103 ? 8.150 -3.067 14.128 1.00 92.50 103 ASP A O 1
ATOM 767 N N . TYR A 1 104 ? 7.614 -1.102 13.171 1.00 95.12 104 TYR A N 1
ATOM 768 C CA . TYR A 1 104 ? 8.488 -1.271 12.010 1.00 95.12 104 TYR A CA 1
ATOM 769 C C . TYR A 1 104 ? 9.922 -1.662 12.384 1.00 95.12 104 TYR A C 1
ATOM 771 O O . TYR A 1 104 ? 10.453 -2.644 11.862 1.00 95.12 104 TYR A O 1
ATOM 779 N N . LEU A 1 105 ? 10.522 -0.970 13.356 1.00 95.12 105 LEU A N 1
ATOM 780 C CA . LEU A 1 105 ? 11.885 -1.254 13.824 1.00 95.12 105 LEU A CA 1
ATOM 781 C C . LEU A 1 105 ? 12.082 -2.676 14.374 1.00 95.12 105 LEU A C 1
ATOM 783 O O . LEU A 1 105 ? 13.204 -3.181 14.397 1.00 95.12 105 LEU A O 1
ATOM 787 N N . ALA A 1 106 ? 11.014 -3.337 14.818 1.00 93.81 106 ALA A N 1
ATOM 788 C CA . ALA A 1 106 ? 11.077 -4.679 15.381 1.00 93.81 106 ALA A CA 1
ATOM 789 C C . ALA A 1 106 ? 10.851 -5.787 14.333 1.00 93.81 106 ALA A C 1
ATOM 791 O O . ALA A 1 106 ? 11.103 -6.964 14.618 1.00 93.81 106 ALA A O 1
ATOM 792 N N . VAL A 1 107 ? 10.403 -5.437 13.121 1.00 94.25 107 VAL A N 1
ATOM 793 C CA . VAL A 1 107 ? 10.117 -6.390 12.036 1.00 94.25 107 VAL A CA 1
ATOM 794 C C . VAL A 1 107 ? 11.342 -7.214 11.619 1.00 94.25 107 VAL A C 1
ATOM 796 O O . VAL A 1 107 ? 11.204 -8.436 11.531 1.00 94.25 107 VAL A O 1
ATOM 799 N N . PRO A 1 108 ? 12.551 -6.644 11.422 1.00 92.88 108 PRO A N 1
ATOM 800 C CA . PRO A 1 108 ? 13.715 -7.431 10.994 1.00 92.88 108 PRO A CA 1
ATOM 801 C C . PRO A 1 108 ? 14.113 -8.548 11.971 1.00 92.88 108 PRO A C 1
ATOM 803 O O . PRO A 1 108 ? 14.780 -9.507 11.583 1.00 92.88 108 PRO A O 1
ATOM 806 N N . PHE A 1 109 ? 13.695 -8.437 13.234 1.00 91.19 109 PHE A N 1
ATOM 807 C CA . PHE A 1 109 ? 14.058 -9.351 14.317 1.00 91.19 109 PHE A CA 1
ATOM 808 C C . PHE A 1 109 ? 12.949 -10.348 14.673 1.00 91.19 109 PHE A C 1
ATOM 810 O O . PHE A 1 109 ? 13.173 -11.227 15.505 1.00 91.19 109 PHE A O 1
ATOM 817 N N . SER A 1 110 ? 11.773 -10.231 14.050 1.00 89.81 110 SER A N 1
ATOM 818 C CA . SER A 1 110 ? 10.585 -11.010 14.410 1.00 89.81 110 SER A CA 1
ATOM 819 C C . SER A 1 110 ? 10.159 -11.921 13.256 1.00 89.81 110 SER A C 1
ATOM 821 O O . SER A 1 110 ? 10.050 -11.465 12.116 1.00 89.81 110 SER A O 1
ATOM 823 N N . PRO A 1 111 ? 9.932 -13.225 13.493 1.00 89.38 111 PRO A N 1
ATOM 824 C CA . PRO A 1 111 ? 9.420 -14.107 12.454 1.00 89.38 111 PRO A CA 1
ATOM 825 C C . PRO A 1 111 ? 7.959 -13.765 12.133 1.00 89.38 111 PRO A C 1
ATOM 827 O O . PRO A 1 111 ? 7.117 -13.721 13.026 1.00 89.38 111 PRO A O 1
ATOM 830 N N . ILE A 1 112 ? 7.645 -13.590 10.849 1.00 91.44 112 ILE A N 1
ATOM 831 C CA . ILE A 1 112 ? 6.271 -13.358 10.389 1.00 91.44 112 ILE A CA 1
ATOM 832 C C . ILE A 1 112 ? 5.553 -14.702 10.264 1.00 91.44 112 ILE A C 1
ATOM 834 O O . ILE A 1 112 ? 5.676 -15.395 9.254 1.00 91.44 112 ILE A O 1
ATOM 838 N N . ASN A 1 113 ? 4.803 -15.072 11.300 1.00 89.81 113 ASN A N 1
ATOM 839 C CA . ASN A 1 113 ? 4.079 -16.348 11.359 1.00 89.81 113 ASN A CA 1
ATOM 840 C C . ASN A 1 113 ? 2.567 -16.202 11.133 1.00 89.81 113 ASN A C 1
ATOM 842 O O . ASN A 1 113 ? 1.850 -17.202 11.085 1.00 89.81 113 ASN A O 1
ATOM 846 N N . ARG A 1 114 ? 2.075 -14.966 11.030 1.00 90.69 114 ARG A N 1
ATOM 847 C CA . ARG A 1 114 ? 0.657 -14.602 10.940 1.00 90.69 114 ARG A CA 1
ATOM 848 C C . ARG A 1 114 ? 0.487 -13.379 10.036 1.00 90.69 114 ARG A C 1
ATOM 850 O O . ARG A 1 114 ? 1.488 -12.753 9.690 1.00 90.69 114 ARG A O 1
ATOM 857 N N . PRO A 1 115 ? -0.746 -13.036 9.625 1.00 93.56 115 PRO A N 1
ATOM 858 C CA . PRO A 1 115 ? -1.032 -11.707 9.104 1.00 93.56 115 PRO A CA 1
ATOM 859 C C . PRO A 1 115 ? -0.579 -10.640 10.107 1.00 93.56 115 PRO A C 1
ATOM 861 O O . PRO A 1 115 ? -1.009 -10.658 11.257 1.00 93.56 115 PRO A O 1
ATOM 864 N N . THR A 1 116 ? 0.291 -9.731 9.681 1.00 94.75 116 THR A N 1
ATOM 865 C CA . THR A 1 116 ? 0.924 -8.727 10.538 1.00 94.75 116 THR A CA 1
ATOM 866 C C . THR A 1 116 ? 0.694 -7.336 9.964 1.00 94.75 116 THR A C 1
ATOM 868 O O . THR A 1 116 ? 0.995 -7.068 8.799 1.00 94.75 116 THR A O 1
ATOM 871 N N . VAL A 1 117 ? 0.176 -6.437 10.792 1.00 94.44 117 VAL A N 1
ATOM 872 C CA . VAL A 1 117 ? 0.079 -5.006 10.508 1.00 94.44 117 VAL A CA 1
ATOM 873 C C . VAL A 1 117 ? 1.295 -4.327 11.118 1.00 94.44 117 VAL A C 1
ATOM 875 O O . VAL A 1 117 ? 1.499 -4.367 12.330 1.00 94.44 117 VAL A O 1
ATOM 878 N N . VAL A 1 118 ? 2.109 -3.714 10.266 1.00 94.81 118 VAL A N 1
ATOM 879 C CA . VAL A 1 118 ? 3.329 -3.017 10.668 1.00 94.81 118 VAL A CA 1
ATOM 880 C C . VAL A 1 118 ? 3.048 -1.527 10.793 1.00 94.81 118 VAL A C 1
ATOM 882 O O . VAL A 1 118 ? 2.591 -0.912 9.832 1.00 94.81 118 VAL A O 1
ATOM 885 N N . ARG A 1 119 ? 3.320 -0.941 11.958 1.00 90.81 119 ARG A N 1
ATOM 886 C CA . ARG A 1 119 ? 3.012 0.461 12.282 1.00 90.81 119 ARG A CA 1
ATOM 887 C C . ARG A 1 119 ? 4.241 1.366 12.177 1.00 90.81 119 ARG A C 1
ATOM 889 O O . ARG A 1 119 ? 5.344 0.951 12.534 1.00 90.81 119 ARG A O 1
ATOM 896 N N . LEU A 1 120 ? 4.025 2.616 11.751 1.00 91.50 120 LEU A N 1
ATOM 897 C CA . LEU A 1 120 ? 5.012 3.699 11.802 1.00 91.50 120 LEU A CA 1
ATOM 898 C C . LEU A 1 120 ? 4.660 4.709 12.903 1.00 91.50 120 LEU A C 1
ATOM 900 O O . LEU A 1 120 ? 4.201 5.821 12.651 1.00 91.50 120 LEU A O 1
ATOM 904 N N . SER A 1 121 ? 4.882 4.304 14.148 1.00 85.88 121 SER A N 1
ATOM 905 C CA . SER A 1 121 ? 4.423 5.010 15.355 1.00 85.88 121 SER A CA 1
ATOM 906 C C . SER A 1 121 ? 5.306 6.188 15.766 1.00 85.88 121 SER A C 1
ATOM 908 O O . SER A 1 121 ? 4.932 6.973 16.636 1.00 85.88 121 SER A O 1
ATOM 910 N N . SER A 1 122 ? 6.505 6.293 15.199 1.00 89.75 122 SER A N 1
ATOM 911 C CA . SER A 1 122 ? 7.508 7.273 15.601 1.00 89.75 122 SER A CA 1
ATOM 912 C C . SER A 1 122 ? 8.296 7.807 14.412 1.00 89.75 122 SER A C 1
ATOM 914 O O . SER A 1 122 ? 8.431 7.151 13.381 1.00 89.75 122 SER A O 1
ATOM 916 N N . ALA A 1 123 ? 8.904 8.984 14.574 1.00 92.88 123 ALA A N 1
ATOM 917 C CA . ALA A 1 123 ? 9.829 9.526 13.580 1.00 92.88 123 ALA A CA 1
ATOM 918 C C . ALA A 1 123 ? 10.987 8.562 13.242 1.00 92.88 123 ALA A C 1
ATOM 920 O O . ALA A 1 123 ? 11.503 8.604 12.127 1.00 92.88 123 ALA A O 1
ATOM 921 N N . GLU A 1 124 ? 11.402 7.699 14.177 1.00 95.50 124 GLU A N 1
ATOM 922 C CA . GLU A 1 124 ? 12.448 6.696 13.934 1.00 95.50 124 GLU A CA 1
ATOM 923 C C . GLU A 1 124 ? 11.956 5.546 13.045 1.00 95.50 124 GLU A C 1
ATOM 925 O O . GLU A 1 124 ? 12.698 5.120 12.162 1.00 95.50 124 GLU A O 1
ATOM 930 N N . ASP A 1 125 ? 10.698 5.111 13.184 1.00 94.56 125 ASP A N 1
ATOM 931 C CA . ASP A 1 125 ? 10.099 4.117 12.280 1.00 94.56 125 ASP A CA 1
ATOM 932 C C . ASP A 1 125 ? 10.074 4.630 10.834 1.00 94.56 125 ASP A C 1
ATOM 934 O O . ASP A 1 125 ? 10.475 3.933 9.902 1.00 94.56 125 ASP A O 1
ATOM 938 N N . TRP A 1 126 ? 9.672 5.890 10.645 1.00 95.06 126 TRP A N 1
ATOM 939 C CA . TRP A 1 126 ? 9.657 6.537 9.332 1.00 95.06 126 TRP A CA 1
ATOM 940 C C . TRP A 1 126 ? 11.058 6.694 8.729 1.00 95.06 126 TRP A C 1
ATOM 942 O O . TRP A 1 126 ? 11.240 6.481 7.529 1.00 95.06 126 TRP A O 1
ATOM 952 N N . LYS A 1 127 ? 12.062 7.052 9.542 1.00 96.44 127 LYS A N 1
ATOM 953 C CA . LYS A 1 127 ? 13.465 7.123 9.097 1.00 96.44 127 LYS A CA 1
ATOM 954 C C . LYS A 1 127 ? 13.995 5.756 8.687 1.00 96.44 127 LYS A C 1
ATOM 956 O O . LYS A 1 127 ? 14.676 5.676 7.668 1.00 96.44 127 LYS A O 1
ATOM 961 N N . ALA A 1 128 ? 13.686 4.711 9.452 1.00 97.00 128 ALA A N 1
ATOM 962 C CA . ALA A 1 128 ? 14.093 3.349 9.134 1.00 97.00 128 ALA A CA 1
ATOM 963 C C . ALA A 1 128 ? 13.468 2.887 7.814 1.00 97.00 128 ALA A C 1
ATOM 965 O O . ALA A 1 128 ? 14.198 2.516 6.902 1.00 97.00 128 ALA A O 1
ATOM 966 N N . LEU A 1 129 ? 12.150 3.054 7.650 1.00 96.25 129 LEU A N 1
ATOM 967 C CA . LEU A 1 129 ? 11.463 2.733 6.398 1.00 96.25 129 LEU A CA 1
ATOM 968 C C . LEU A 1 129 ? 12.064 3.479 5.196 1.00 96.25 129 LEU A C 1
ATOM 970 O O . LEU A 1 129 ? 12.240 2.899 4.126 1.00 96.25 129 LEU A O 1
ATOM 974 N N . ALA A 1 130 ? 12.403 4.759 5.364 1.00 95.88 130 ALA A N 1
ATOM 975 C CA . ALA A 1 130 ? 13.056 5.535 4.316 1.00 95.88 130 ALA A CA 1
ATOM 976 C C . ALA A 1 130 ? 14.466 5.028 3.989 1.00 95.88 130 ALA A C 1
ATOM 978 O O . ALA A 1 130 ? 14.810 4.936 2.813 1.00 95.88 130 ALA A O 1
ATOM 979 N N . ALA A 1 131 ? 15.258 4.670 5.000 1.00 96.31 131 ALA A N 1
ATOM 980 C CA . ALA A 1 131 ? 16.582 4.093 4.802 1.00 96.31 131 ALA A CA 1
ATOM 981 C C . ALA A 1 131 ? 16.509 2.743 4.072 1.00 96.31 131 ALA A C 1
ATOM 983 O O . ALA A 1 131 ? 17.287 2.515 3.149 1.00 96.31 131 ALA A O 1
ATOM 984 N N . ASP A 1 132 ? 15.536 1.895 4.405 1.00 96.25 132 ASP A N 1
ATOM 985 C CA . ASP A 1 132 ? 15.336 0.607 3.736 1.00 96.25 132 ASP A CA 1
ATOM 986 C C . ASP A 1 132 ? 14.858 0.777 2.289 1.00 96.25 132 ASP A C 1
ATOM 988 O O . ASP A 1 132 ? 15.261 0.026 1.400 1.00 96.25 132 ASP A O 1
ATOM 992 N N . ALA A 1 133 ? 14.019 1.783 2.023 1.00 93.88 133 ALA A N 1
ATOM 993 C CA . ALA A 1 133 ? 13.621 2.136 0.664 1.00 93.88 133 ALA A CA 1
ATOM 994 C C . ALA A 1 133 ? 14.815 2.638 -0.165 1.00 93.88 133 ALA A C 1
ATOM 996 O O . ALA A 1 133 ? 14.939 2.281 -1.340 1.00 93.88 133 ALA A O 1
ATOM 997 N N . ASP A 1 134 ? 15.697 3.439 0.439 1.00 93.44 134 ASP A N 1
ATOM 998 C CA . ASP A 1 134 ? 16.933 3.925 -0.182 1.00 93.44 134 ASP A CA 1
ATOM 999 C C . ASP A 1 134 ? 17.910 2.766 -0.445 1.00 93.44 134 ASP A C 1
ATOM 1001 O O . ASP A 1 134 ? 18.470 2.656 -1.538 1.00 93.44 134 ASP A O 1
ATOM 1005 N N . GLU A 1 135 ? 18.067 1.849 0.512 1.00 94.25 135 GLU A N 1
ATOM 1006 C CA . GLU A 1 135 ? 18.905 0.659 0.362 1.00 94.25 135 GLU A CA 1
ATOM 1007 C C . GLU A 1 135 ? 18.375 -0.272 -0.730 1.00 94.25 135 GLU A C 1
ATOM 1009 O O . GLU A 1 135 ? 19.145 -0.712 -1.591 1.00 94.25 135 GLU A O 1
ATOM 1014 N N . ALA A 1 136 ? 17.067 -0.534 -0.759 1.00 92.81 136 ALA A N 1
ATOM 1015 C CA . ALA A 1 136 ? 16.446 -1.321 -1.815 1.00 92.81 136 ALA A CA 1
ATOM 1016 C C . ALA A 1 136 ? 16.654 -0.668 -3.179 1.00 92.81 136 ALA A C 1
ATOM 1018 O O . ALA A 1 136 ? 16.959 -1.348 -4.162 1.00 92.81 136 ALA A O 1
ATOM 1019 N N . GLN A 1 137 ? 16.494 0.652 -3.268 1.00 90.00 137 GLN A N 1
ATOM 1020 C CA . GLN A 1 137 ? 16.689 1.385 -4.514 1.00 90.00 137 GLN A CA 1
ATOM 1021 C C . GLN A 1 137 ? 18.138 1.249 -5.005 1.00 90.00 137 GLN A C 1
ATOM 1023 O O . GLN A 1 137 ? 18.357 0.932 -6.180 1.00 90.00 137 GLN A O 1
ATOM 1028 N N . ALA A 1 138 ? 19.107 1.388 -4.099 1.00 89.94 138 ALA A N 1
ATOM 1029 C CA . ALA A 1 138 ? 20.529 1.329 -4.410 1.00 89.94 138 ALA A CA 1
ATOM 1030 C C . ALA A 1 138 ? 21.032 -0.091 -4.721 1.00 89.94 138 ALA A C 1
ATOM 1032 O O . ALA A 1 138 ? 21.867 -0.269 -5.608 1.00 89.94 138 ALA A O 1
ATOM 1033 N N . THR A 1 139 ? 20.546 -1.103 -4.000 1.00 91.00 139 THR A N 1
ATOM 1034 C CA . THR A 1 139 ? 21.147 -2.451 -3.986 1.00 91.00 139 THR A CA 1
ATOM 1035 C C . THR A 1 139 ? 20.213 -3.559 -4.466 1.00 91.00 139 THR A C 1
ATOM 1037 O O . THR A 1 139 ? 20.679 -4.626 -4.860 1.00 91.00 139 THR A O 1
ATOM 1040 N N . GLY A 1 140 ? 18.901 -3.318 -4.479 1.00 90.88 140 GLY A N 1
ATOM 1041 C CA . GLY A 1 140 ? 17.887 -4.343 -4.727 1.00 90.88 140 GLY A CA 1
ATOM 1042 C C . GLY A 1 140 ? 17.611 -5.235 -3.517 1.00 90.88 140 GLY A C 1
ATOM 1043 O O . GLY A 1 140 ? 16.890 -6.221 -3.651 1.00 90.88 140 GLY A O 1
ATOM 1044 N N . SER A 1 141 ? 18.188 -4.914 -2.356 1.00 92.00 141 SER A N 1
ATOM 1045 C CA . SER A 1 141 ? 17.974 -5.631 -1.100 1.00 92.00 141 SER A CA 1
ATOM 1046 C C . SER A 1 141 ? 16.689 -5.158 -0.424 1.00 92.00 141 SER A C 1
ATOM 1048 O O . SER A 1 141 ? 16.515 -3.971 -0.176 1.00 92.00 141 SER A O 1
ATOM 1050 N N . PHE A 1 142 ? 15.788 -6.086 -0.112 1.00 93.12 142 PHE A N 1
ATOM 1051 C CA . PHE A 1 142 ? 14.557 -5.805 0.627 1.00 93.12 142 PHE A CA 1
ATOM 1052 C C . PHE A 1 142 ? 14.597 -6.509 1.982 1.00 93.12 142 PHE A C 1
ATOM 1054 O O . PHE A 1 142 ? 15.137 -7.613 2.100 1.00 93.12 142 PHE A O 1
ATOM 1061 N N . ILE A 1 143 ? 13.954 -5.922 2.996 1.00 92.62 143 ILE A N 1
ATOM 1062 C CA . ILE A 1 143 ? 13.750 -6.608 4.274 1.00 92.62 143 ILE A CA 1
ATOM 1063 C C . ILE A 1 143 ? 12.881 -7.838 4.029 1.00 92.62 143 ILE A C 1
ATOM 1065 O O . ILE A 1 143 ? 11.712 -7.725 3.662 1.00 92.62 143 ILE A O 1
ATOM 1069 N N . THR A 1 144 ? 13.448 -9.018 4.278 1.00 90.88 144 THR A N 1
ATOM 1070 C CA . THR A 1 144 ? 12.816 -10.310 3.969 1.00 90.88 144 THR A CA 1
ATOM 1071 C C . THR A 1 144 ? 11.421 -10.421 4.586 1.00 90.88 144 THR A C 1
ATOM 1073 O O . THR A 1 144 ? 10.473 -10.813 3.911 1.00 90.88 144 THR A O 1
ATOM 1076 N N . GLN A 1 145 ? 11.264 -10.011 5.842 1.00 92.88 145 GLN A N 1
ATOM 1077 C CA . GLN A 1 145 ? 9.993 -10.042 6.561 1.00 92.88 145 GLN A CA 1
ATOM 1078 C C . GLN A 1 145 ? 8.941 -9.132 5.917 1.00 92.88 145 GLN A C 1
ATOM 1080 O O . GLN A 1 145 ? 7.800 -9.553 5.742 1.00 92.88 145 GLN A O 1
ATOM 1085 N N . MET A 1 146 ? 9.335 -7.931 5.484 1.00 93.50 146 MET A N 1
ATOM 1086 C CA . MET A 1 146 ? 8.451 -6.989 4.787 1.00 93.50 146 MET A CA 1
ATOM 1087 C C . MET A 1 146 ? 8.040 -7.481 3.395 1.00 93.50 146 MET A C 1
ATOM 1089 O O . MET A 1 146 ? 7.045 -7.011 2.852 1.00 93.50 146 MET A O 1
ATOM 1093 N N . THR A 1 147 ? 8.774 -8.438 2.816 1.00 92.31 147 THR A N 1
ATOM 1094 C CA . THR A 1 147 ? 8.379 -9.091 1.559 1.00 92.31 147 THR A CA 1
ATOM 1095 C C . THR A 1 147 ? 7.363 -10.215 1.745 1.00 92.31 147 THR A C 1
ATOM 1097 O O . THR A 1 147 ? 7.034 -10.880 0.776 1.00 92.31 147 THR A O 1
ATOM 1100 N N . SER A 1 148 ? 6.862 -10.483 2.952 1.00 91.62 148 SER A N 1
ATOM 1101 C CA . SER A 1 148 ? 5.817 -11.492 3.151 1.00 91.62 148 SER A CA 1
ATOM 1102 C C . SER A 1 148 ? 4.451 -10.977 2.685 1.00 91.62 148 SER A C 1
ATOM 1104 O O . SER A 1 148 ? 4.052 -9.871 3.038 1.00 91.62 148 SER A O 1
ATOM 1106 N N . ALA A 1 149 ? 3.676 -11.803 1.971 1.00 89.38 149 ALA A N 1
ATOM 1107 C CA . ALA A 1 149 ? 2.283 -11.481 1.622 1.00 89.38 149 ALA A CA 1
ATOM 1108 C C . ALA A 1 149 ? 1.371 -11.308 2.850 1.00 89.38 149 ALA A C 1
ATOM 1110 O O . ALA A 1 149 ? 0.286 -10.741 2.739 1.00 89.38 149 ALA A O 1
ATOM 1111 N N . SER A 1 150 ? 1.803 -11.810 4.009 1.00 91.25 150 SER A N 1
ATOM 1112 C CA . SER A 1 150 ? 1.097 -11.660 5.278 1.00 91.25 150 SER A CA 1
ATOM 1113 C C . SER A 1 150 ? 1.362 -10.309 5.946 1.00 91.25 150 SER A C 1
ATOM 1115 O O . SER A 1 150 ? 0.720 -10.016 6.946 1.00 91.25 150 SER A O 1
ATOM 1117 N N . VAL A 1 151 ? 2.281 -9.486 5.436 1.00 93.69 151 VAL A N 1
ATOM 1118 C CA . VAL A 1 151 ? 2.606 -8.181 6.022 1.00 93.69 151 VAL A CA 1
ATOM 1119 C C . VAL A 1 151 ? 1.906 -7.065 5.262 1.00 93.69 151 VAL A C 1
ATOM 1121 O O . VAL A 1 151 ? 1.969 -6.985 4.036 1.00 93.69 151 VAL A O 1
ATOM 1124 N N . VAL A 1 152 ? 1.272 -6.162 6.004 1.00 93.19 152 VAL A N 1
ATOM 1125 C CA . VAL A 1 152 ? 0.754 -4.898 5.474 1.00 93.19 152 VAL A CA 1
ATOM 1126 C C . VAL A 1 152 ? 1.278 -3.733 6.300 1.00 93.19 152 VAL A C 1
ATOM 1128 O O . VAL A 1 152 ? 1.424 -3.835 7.515 1.00 93.19 152 VAL A O 1
ATOM 1131 N N . LEU A 1 153 ? 1.551 -2.613 5.636 1.00 93.56 153 LEU A N 1
ATOM 1132 C CA . LEU A 1 153 ? 1.960 -1.380 6.298 1.00 93.56 153 LEU A CA 1
ATOM 1133 C C . LEU A 1 153 ? 0.724 -0.579 6.709 1.00 93.56 153 LEU A C 1
ATOM 1135 O O . LEU A 1 153 ? -0.163 -0.342 5.883 1.00 93.56 153 LEU A O 1
ATOM 1139 N N . ALA A 1 154 ? 0.687 -0.148 7.966 1.00 92.31 154 ALA A N 1
ATOM 1140 C CA . ALA A 1 154 ? -0.465 0.528 8.529 1.00 92.31 154 ALA A CA 1
ATOM 1141 C C . ALA A 1 154 ? -0.719 1.888 7.878 1.00 92.31 154 ALA A C 1
ATOM 1143 O O . ALA A 1 154 ? -1.853 2.233 7.565 1.00 92.31 154 ALA A O 1
ATOM 1144 N N . ASP A 1 155 ? 0.340 2.649 7.629 1.00 90.94 155 ASP A N 1
ATOM 1145 C CA . ASP A 1 155 ? 0.264 4.054 7.217 1.00 90.94 155 ASP A CA 1
ATOM 1146 C C . ASP A 1 155 ? 0.307 4.227 5.695 1.00 90.94 155 ASP A C 1
ATOM 1148 O O . ASP A 1 155 ? 0.762 5.240 5.164 1.00 90.94 155 ASP A O 1
ATOM 1152 N N . ARG A 1 156 ? -0.190 3.223 4.960 1.00 91.44 156 ARG A N 1
ATOM 1153 C CA . ARG A 1 156 ? -0.184 3.224 3.493 1.00 91.44 156 ARG A CA 1
ATOM 1154 C C . ARG A 1 156 ? -0.962 4.407 2.912 1.00 91.44 156 ARG A C 1
ATOM 1156 O O . ARG A 1 156 ? -0.439 5.101 2.050 1.00 91.44 156 ARG A O 1
ATOM 1163 N N . SER A 1 157 ? -2.164 4.660 3.422 1.00 90.69 157 SER A N 1
ATOM 1164 C CA . SER A 1 157 ? -2.990 5.821 3.044 1.00 90.69 157 SER A CA 1
ATOM 1165 C C . SER A 1 157 ? -2.296 7.169 3.252 1.00 90.69 157 SER A C 1
ATOM 1167 O O . SER A 1 157 ? -2.460 8.076 2.440 1.00 90.69 157 SER A O 1
ATOM 1169 N N . VAL A 1 158 ? -1.491 7.298 4.310 1.00 91.56 158 VAL A N 1
ATOM 1170 C CA . VAL A 1 158 ? -0.706 8.508 4.590 1.00 91.56 158 VAL A CA 1
ATOM 1171 C C . VAL A 1 158 ? 0.367 8.696 3.522 1.00 91.56 158 VAL A C 1
ATOM 1173 O O . VAL A 1 158 ? 0.538 9.790 2.990 1.00 91.56 158 VAL A O 1
ATOM 1176 N N . ILE A 1 159 ? 1.076 7.618 3.184 1.00 91.31 159 ILE A N 1
ATOM 1177 C CA . ILE A 1 159 ? 2.142 7.631 2.176 1.00 91.31 159 ILE A CA 1
ATOM 1178 C C . ILE A 1 159 ? 1.579 7.978 0.797 1.00 91.31 159 ILE A C 1
ATOM 1180 O O . ILE A 1 159 ? 2.170 8.795 0.089 1.00 91.31 159 ILE A O 1
ATOM 1184 N N . ASP A 1 160 ? 0.432 7.396 0.442 1.00 89.31 160 ASP A N 1
ATOM 1185 C CA . ASP A 1 160 ? -0.245 7.677 -0.823 1.00 89.31 160 ASP A CA 1
ATOM 1186 C C . ASP A 1 160 ? -0.689 9.145 -0.904 1.00 89.31 160 ASP A C 1
ATOM 1188 O O . ASP A 1 160 ? -0.357 9.830 -1.871 1.00 89.31 160 ASP A O 1
ATOM 1192 N N . ALA A 1 161 ? -1.296 9.680 0.160 1.00 90.81 161 ALA A N 1
ATOM 1193 C CA . ALA A 1 161 ? -1.708 11.082 0.216 1.00 90.81 161 ALA A CA 1
ATOM 1194 C C . ALA A 1 161 ? -0.532 12.066 0.052 1.00 90.81 161 ALA A C 1
ATOM 1196 O O . ALA A 1 161 ? -0.635 13.051 -0.682 1.00 90.81 161 ALA A O 1
ATOM 1197 N N . VAL A 1 162 ? 0.620 11.793 0.683 1.00 91.25 162 VAL A N 1
ATOM 1198 C CA . VAL A 1 162 ? 1.820 12.640 0.535 1.00 91.25 162 VAL A CA 1
ATOM 1199 C C . VAL A 1 162 ? 2.339 12.637 -0.899 1.00 91.25 162 VAL A C 1
ATOM 1201 O O . VAL A 1 162 ? 2.711 13.694 -1.420 1.00 91.25 162 VAL A O 1
ATOM 1204 N N . ALA A 1 163 ? 2.380 11.466 -1.533 1.00 85.12 163 ALA A N 1
ATOM 1205 C CA . ALA A 1 163 ? 2.887 11.323 -2.889 1.00 85.12 163 ALA A CA 1
ATOM 1206 C C . ALA A 1 163 ? 1.967 11.995 -3.920 1.00 85.12 163 ALA A C 1
ATOM 1208 O O . ALA A 1 163 ? 2.445 12.726 -4.789 1.00 85.12 163 ALA A O 1
ATOM 1209 N N . GLU A 1 164 ? 0.654 11.829 -3.759 1.00 87.00 164 GLU A N 1
ATOM 1210 C CA . GLU A 1 164 ? -0.383 12.439 -4.600 1.00 87.00 164 GLU A CA 1
ATOM 1211 C C . GLU A 1 164 ? -0.611 13.928 -4.291 1.00 87.00 164 GLU A C 1
ATOM 1213 O O . GLU A 1 164 ? -1.254 14.637 -5.064 1.00 87.00 164 GLU A O 1
ATOM 1218 N N . ARG A 1 165 ? -0.029 14.436 -3.194 1.00 90.00 165 ARG A N 1
ATOM 1219 C CA . ARG A 1 165 ? -0.172 15.821 -2.710 1.00 90.00 165 ARG A CA 1
ATOM 1220 C C . ARG A 1 165 ? -1.626 16.188 -2.409 1.00 90.00 165 ARG A C 1
ATOM 1222 O O . ARG A 1 165 ? -2.064 17.301 -2.706 1.00 90.00 165 ARG A O 1
ATOM 1229 N N . VAL A 1 166 ? -2.340 15.257 -1.793 1.00 91.88 166 VAL A N 1
ATOM 1230 C CA . VAL A 1 166 ? -3.726 15.414 -1.348 1.00 91.88 166 VAL A CA 1
ATOM 1231 C C . VAL A 1 166 ? -3.818 15.273 0.170 1.00 91.88 166 VAL A C 1
ATOM 1233 O O . VAL A 1 166 ? -2.873 14.841 0.830 1.00 91.88 166 VAL A O 1
ATOM 1236 N N . ASP A 1 167 ? -4.965 15.646 0.730 1.00 92.25 167 ASP A N 1
ATOM 1237 C CA . ASP A 1 167 ? -5.276 15.357 2.128 1.00 92.25 167 ASP A CA 1
ATOM 1238 C C . ASP A 1 167 ? -5.496 13.848 2.324 1.00 92.25 167 ASP A C 1
ATOM 1240 O O . ASP A 1 167 ? -5.990 13.155 1.435 1.00 92.25 167 ASP A O 1
ATOM 1244 N N . ILE A 1 168 ? -5.148 13.337 3.505 1.00 91.56 168 ILE A N 1
ATOM 1245 C CA . ILE A 1 168 ? -5.298 11.925 3.866 1.00 91.56 168 ILE A CA 1
ATOM 1246 C C . ILE A 1 168 ? -6.795 11.617 4.014 1.00 91.56 168 ILE A C 1
ATOM 1248 O O . ILE A 1 168 ? -7.449 12.225 4.867 1.00 91.56 168 ILE A O 1
ATOM 1252 N N . PRO A 1 169 ? -7.365 10.676 3.244 1.00 90.88 169 PRO A N 1
ATOM 1253 C CA . PRO A 1 169 ? -8.762 10.294 3.406 1.00 90.88 169 PRO A CA 1
ATOM 1254 C C . PRO A 1 169 ? -9.008 9.614 4.762 1.00 90.88 169 PRO A C 1
ATOM 1256 O O . PRO A 1 169 ? -8.281 8.699 5.159 1.00 90.88 169 PRO A O 1
ATOM 1259 N N . VAL A 1 170 ? -10.060 10.018 5.477 1.00 90.06 170 VAL A N 1
ATOM 1260 C CA . VAL A 1 170 ? -10.414 9.451 6.789 1.00 90.06 170 VAL A CA 1
ATOM 1261 C C . VAL A 1 170 ? -11.246 8.179 6.602 1.00 90.06 170 VAL A C 1
ATOM 1263 O O . VAL A 1 170 ? -12.456 8.139 6.830 1.00 90.06 170 VAL A O 1
ATOM 1266 N N . ASN A 1 171 ? -10.571 7.110 6.186 1.00 91.38 171 ASN A N 1
ATOM 1267 C CA . ASN A 1 171 ? -11.189 5.804 5.917 1.00 91.38 171 ASN A CA 1
ATOM 1268 C C . ASN A 1 171 ? -11.212 4.888 7.148 1.00 91.38 171 ASN A C 1
ATOM 1270 O O . ASN A 1 171 ? -11.825 3.815 7.123 1.00 91.38 171 ASN A O 1
ATOM 1274 N N . ARG A 1 172 ? -10.531 5.298 8.221 1.00 91.25 172 ARG A N 1
ATOM 1275 C CA . ARG A 1 172 ? -10.452 4.584 9.492 1.00 91.25 172 ARG A CA 1
ATOM 1276 C C . ARG A 1 172 ? -10.491 5.545 10.672 1.00 91.25 172 ARG A C 1
ATOM 1278 O O . ARG A 1 172 ? -10.034 6.680 10.561 1.00 91.25 172 ARG A O 1
ATOM 1285 N N . LEU A 1 173 ? -11.041 5.070 11.783 1.00 90.81 173 LEU A N 1
ATOM 1286 C CA . LEU A 1 173 ? -11.080 5.773 13.061 1.00 90.81 173 LEU A CA 1
ATOM 1287 C C . LEU A 1 173 ? -10.929 4.771 14.208 1.00 90.81 173 LEU A C 1
ATOM 1289 O O . LEU A 1 173 ? -11.342 3.617 14.092 1.00 90.81 173 LEU A O 1
ATOM 1293 N N . THR A 1 174 ? -10.424 5.240 15.340 1.00 89.62 174 THR A N 1
ATOM 1294 C CA . THR A 1 174 ? -10.399 4.516 16.610 1.00 89.62 174 THR A CA 1
ATOM 1295 C C . THR A 1 174 ? -11.122 5.336 17.664 1.00 89.62 174 THR A C 1
ATOM 1297 O O . THR A 1 174 ? -10.854 6.521 17.818 1.00 89.62 174 THR A O 1
ATOM 1300 N N . VAL A 1 175 ? -12.024 4.700 18.399 1.00 89.00 175 VAL A N 1
ATOM 1301 C CA . VAL A 1 175 ? -12.644 5.218 19.612 1.00 89.00 175 VAL A CA 1
ATOM 1302 C C . VAL A 1 175 ? -12.036 4.465 20.782 1.00 89.00 175 VAL A C 1
ATOM 1304 O O . VAL A 1 175 ? -12.221 3.251 20.912 1.00 89.00 175 VAL A O 1
ATOM 1307 N N . ASP A 1 176 ? -11.257 5.167 21.594 1.00 87.00 176 ASP A N 1
ATOM 1308 C CA . ASP A 1 176 ? -10.525 4.541 22.690 1.00 87.00 176 ASP A CA 1
ATOM 1309 C C . ASP A 1 176 ? -11.429 4.211 23.897 1.00 87.00 176 ASP A C 1
ATOM 1311 O O . ASP A 1 176 ? -12.649 4.398 23.881 1.00 87.00 176 ASP A O 1
ATOM 1315 N N . HIS A 1 177 ? -10.833 3.694 24.973 1.00 84.12 177 HIS A N 1
ATOM 1316 C CA . HIS A 1 177 ? -11.565 3.296 26.181 1.00 84.12 177 HIS A CA 1
ATOM 1317 C C . HIS A 1 177 ? -12.247 4.466 26.911 1.00 84.12 177 HIS A C 1
ATOM 1319 O O . HIS A 1 177 ? -13.181 4.229 27.679 1.00 84.12 177 HIS A O 1
ATOM 1325 N N . VAL A 1 178 ? -11.781 5.705 26.709 1.00 83.00 178 VAL A N 1
ATOM 1326 C CA . VAL A 1 178 ? -12.374 6.915 27.304 1.00 83.00 178 VAL A CA 1
ATOM 1327 C C . VAL A 1 178 ? -13.362 7.607 26.359 1.00 83.00 178 VAL A C 1
ATOM 1329 O O . VAL A 1 178 ? -14.103 8.489 26.790 1.00 83.00 178 VAL A O 1
ATOM 1332 N N . GLY A 1 179 ? -13.456 7.141 25.111 1.00 83.81 179 GLY A N 1
ATOM 1333 C CA . GLY A 1 179 ? -14.374 7.642 24.093 1.00 83.81 179 GLY A CA 1
ATOM 1334 C C . GLY A 1 179 ? -13.771 8.695 23.168 1.00 83.81 179 GLY A C 1
ATOM 1335 O O . GLY A 1 179 ? -14.516 9.297 22.392 1.00 83.81 179 GLY A O 1
ATOM 1336 N N . ASP A 1 180 ? -12.457 8.922 23.228 1.00 84.88 180 ASP A N 1
ATOM 1337 C CA . ASP A 1 180 ? -11.781 9.844 22.322 1.00 84.88 180 ASP A CA 1
ATOM 1338 C C . ASP A 1 180 ? -11.683 9.229 20.929 1.00 84.88 180 ASP A C 1
ATOM 1340 O O . ASP A 1 180 ? -11.287 8.072 20.764 1.00 84.88 180 ASP A O 1
ATOM 1344 N N . VAL A 1 181 ? -12.012 10.029 19.914 1.00 86.00 181 VAL A N 1
ATOM 1345 C CA . VAL A 1 181 ? -11.920 9.626 18.509 1.00 86.00 181 VAL A CA 1
ATOM 1346 C C . VAL A 1 181 ? -10.559 10.027 17.951 1.00 86.00 181 VAL A C 1
ATOM 1348 O O . VAL A 1 181 ? -10.153 11.182 18.067 1.00 86.00 181 VAL A O 1
ATOM 1351 N N . ARG A 1 182 ? -9.868 9.071 17.333 1.00 86.00 182 ARG A N 1
ATOM 1352 C CA . ARG A 1 182 ? -8.522 9.204 16.764 1.00 86.00 182 ARG A CA 1
ATOM 1353 C C . ARG A 1 182 ? -8.465 8.586 15.375 1.00 86.00 182 ARG A C 1
ATOM 1355 O O . ARG A 1 182 ? -9.303 7.755 15.039 1.00 86.00 182 ARG A O 1
ATOM 1362 N N . TYR A 1 183 ? -7.478 8.974 14.571 1.00 84.56 183 TYR A N 1
ATOM 1363 C CA . TYR A 1 183 ? -7.252 8.353 13.260 1.00 84.56 183 TYR A CA 1
ATOM 1364 C C . TYR A 1 183 ? -6.757 6.903 13.395 1.00 84.56 183 TYR A C 1
ATOM 1366 O O . TYR A 1 183 ? -7.245 6.003 12.714 1.00 84.56 183 TYR A O 1
ATOM 1374 N N . TRP A 1 184 ? -5.836 6.664 14.330 1.00 81.06 184 TRP A N 1
ATOM 1375 C CA . TRP A 1 184 ? -5.238 5.358 14.603 1.00 81.06 184 TRP A CA 1
ATOM 1376 C C . TRP A 1 184 ? -5.123 5.119 16.117 1.00 81.06 184 TRP A C 1
ATOM 1378 O O . TRP A 1 184 ? -5.113 6.091 16.884 1.00 81.06 184 TRP A O 1
ATOM 1388 N N . PRO A 1 185 ? -5.065 3.857 16.599 1.00 74.81 185 PRO A N 1
ATOM 1389 C CA . PRO A 1 185 ? -4.839 3.584 18.014 1.00 74.81 185 PRO A CA 1
ATOM 1390 C C . PRO A 1 185 ? -3.581 4.289 18.533 1.00 74.81 185 PRO A C 1
ATOM 1392 O O . PRO A 1 185 ? -2.510 4.181 17.944 1.00 74.81 185 PRO A O 1
ATOM 1395 N N . HIS A 1 186 ? -3.730 4.986 19.661 1.00 67.81 186 HIS A N 1
ATOM 1396 C CA . HIS A 1 186 ? -2.654 5.673 20.391 1.00 67.81 186 HIS A CA 1
ATOM 1397 C C . HIS A 1 186 ? -1.947 6.832 19.663 1.00 67.81 186 HIS A C 1
ATOM 1399 O O . HIS A 1 186 ? -1.061 7.446 20.252 1.00 67.81 186 HIS A O 1
ATOM 1405 N N . GLU A 1 187 ? -2.375 7.207 18.456 1.00 69.44 187 GLU A N 1
ATOM 1406 C CA . GLU A 1 187 ? -1.898 8.429 17.806 1.00 69.44 187 GLU A CA 1
ATOM 1407 C C . GLU A 1 187 ? -2.641 9.663 18.340 1.00 69.44 187 GLU A C 1
ATOM 1409 O O . GLU A 1 187 ? -3.855 9.607 18.567 1.00 69.44 187 GLU A O 1
ATOM 1414 N N . PRO A 1 188 ? -1.960 10.807 18.521 1.00 60.16 188 PRO A N 1
ATOM 1415 C CA . PRO A 1 188 ? -2.644 12.072 18.753 1.00 60.16 188 PRO A CA 1
ATOM 1416 C C . PRO A 1 188 ? -3.613 12.340 17.596 1.00 60.16 188 PRO A C 1
ATOM 1418 O O . PRO A 1 188 ? -3.200 12.380 16.439 1.00 60.16 188 PRO A O 1
ATOM 1421 N N . SER A 1 189 ? -4.905 12.518 17.884 1.00 64.56 189 SER A N 1
AT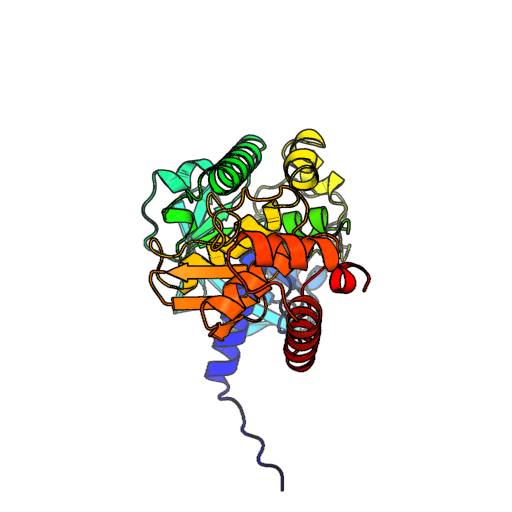OM 1422 C CA . SER A 1 189 ? -5.855 12.887 16.833 1.00 64.56 189 SER A CA 1
ATOM 1423 C C . SER A 1 189 ? -5.664 14.349 16.463 1.00 64.56 189 SER A C 1
ATOM 1425 O O . SER A 1 189 ? -5.750 15.206 17.346 1.00 64.56 189 SER A O 1
ATOM 1427 N N . PRO A 1 190 ? -5.541 14.677 15.174 1.00 59.91 190 PRO A N 1
ATOM 1428 C CA . PRO A 1 190 ? -5.775 16.036 14.726 1.00 59.91 190 PRO A CA 1
ATOM 1429 C C . PRO A 1 190 ? -7.210 16.447 15.052 1.00 59.91 190 PRO A C 1
ATOM 1431 O O . PRO A 1 190 ? -8.138 15.628 14.982 1.00 59.91 190 PRO A O 1
ATOM 1434 N N . GLU A 1 191 ? -7.394 17.711 15.431 1.00 58.47 191 GLU A N 1
ATOM 1435 C CA . GLU A 1 191 ? -8.722 18.260 15.691 1.00 58.47 191 GLU A CA 1
ATOM 1436 C C . GLU A 1 191 ? -9.633 18.040 14.471 1.00 58.47 191 GLU A C 1
ATOM 1438 O O . GLU A 1 191 ? -9.266 18.328 13.332 1.00 58.47 191 GLU A O 1
ATOM 1443 N N . GLY A 1 192 ? -10.836 17.505 14.701 1.00 60.06 192 GLY A N 1
ATOM 1444 C CA . GLY A 1 192 ? -11.854 17.351 13.658 1.00 60.06 192 GLY A CA 1
ATOM 1445 C C . GLY A 1 192 ? -11.785 16.074 12.810 1.00 60.06 192 GLY A C 1
ATOM 1446 O O . GLY A 1 192 ? -12.658 15.901 11.961 1.00 60.06 192 GLY A O 1
ATOM 1447 N N . ALA A 1 193 ? -10.853 15.142 13.055 1.00 61.28 193 ALA A N 1
ATOM 1448 C CA . ALA A 1 193 ? -10.772 13.875 12.303 1.00 61.28 193 ALA A CA 1
ATOM 1449 C C . ALA A 1 193 ? -12.087 13.063 12.321 1.00 61.28 193 ALA A C 1
ATOM 1451 O O . ALA A 1 193 ? -12.444 12.422 11.343 1.00 61.28 193 ALA A O 1
ATOM 1452 N N . ALA A 1 194 ? -12.865 13.141 13.405 1.00 63.62 194 ALA A N 1
ATOM 1453 C CA . ALA A 1 194 ? -14.170 12.481 13.512 1.00 63.62 194 ALA A CA 1
ATOM 1454 C C . ALA A 1 194 ? -15.252 13.059 12.573 1.00 63.62 194 ALA A C 1
ATOM 1456 O O . ALA A 1 194 ? -16.262 12.403 12.304 1.00 63.62 194 ALA A O 1
ATOM 1457 N N . VAL A 1 195 ? -15.073 14.306 12.131 1.00 66.81 195 VAL A N 1
ATOM 1458 C CA . VAL A 1 195 ? -16.092 15.108 11.437 1.00 66.81 195 VAL A CA 1
ATOM 1459 C C . VAL A 1 195 ? -15.746 15.299 9.960 1.00 66.81 195 VAL A C 1
ATOM 1461 O O . VAL A 1 195 ? -16.653 15.366 9.129 1.00 66.81 195 VAL A O 1
ATOM 1464 N N . ASN A 1 196 ? -14.453 15.347 9.637 1.00 75.56 196 ASN A N 1
ATOM 1465 C CA . ASN A 1 196 ? -13.950 15.577 8.288 1.00 75.56 196 ASN A CA 1
ATOM 1466 C C . ASN A 1 196 ? -13.797 14.265 7.503 1.00 75.56 196 ASN A C 1
ATOM 1468 O O . ASN A 1 196 ? -13.490 13.218 8.065 1.00 75.56 196 ASN A O 1
ATOM 1472 N N . GLU A 1 197 ? -13.993 14.334 6.186 1.00 83.81 197 GLU A N 1
ATOM 1473 C CA . GLU A 1 197 ? -13.782 13.197 5.271 1.00 83.81 197 GLU A CA 1
ATOM 1474 C C . GLU A 1 197 ? -12.309 13.032 4.873 1.00 83.81 197 GLU A C 1
ATOM 1476 O O . GLU A 1 197 ? -11.901 11.962 4.430 1.00 83.81 197 GLU A O 1
ATOM 1481 N N . ALA A 1 198 ? -11.505 14.076 5.074 1.00 87.88 198 ALA A N 1
ATOM 1482 C CA . ALA A 1 198 ? -10.071 14.083 4.840 1.00 87.88 198 ALA A CA 1
ATOM 1483 C C . ALA A 1 198 ? -9.358 14.931 5.904 1.00 87.88 198 ALA A C 1
ATOM 1485 O O . ALA A 1 198 ? -9.973 15.783 6.555 1.00 87.88 198 ALA A O 1
ATOM 1486 N N . MET A 1 199 ? -8.063 14.693 6.087 1.00 88.25 199 MET A N 1
ATOM 1487 C CA . MET A 1 199 ? -7.219 15.413 7.035 1.00 88.25 199 MET A CA 1
ATOM 1488 C C . MET A 1 199 ? -5.910 15.879 6.377 1.00 88.25 199 MET A C 1
ATOM 1490 O O . MET A 1 199 ? -5.308 15.114 5.623 1.00 88.25 199 MET A O 1
ATOM 1494 N N . PRO A 1 200 ? -5.414 17.090 6.681 1.00 90.44 200 PRO A N 1
ATOM 1495 C CA . PRO A 1 200 ? -4.149 17.558 6.122 1.00 90.44 200 PRO A CA 1
ATOM 1496 C C . PRO A 1 200 ? -2.973 16.652 6.501 1.00 90.44 200 PRO A C 1
ATOM 1498 O O . PRO A 1 200 ? -2.817 16.306 7.677 1.00 90.44 200 PRO A O 1
ATOM 1501 N N . THR A 1 201 ? -2.091 16.337 5.544 1.00 90.31 201 THR A N 1
ATOM 1502 C CA . THR A 1 201 ? -0.877 15.529 5.797 1.00 90.31 201 THR A CA 1
ATOM 1503 C C . THR A 1 201 ? -0.019 16.135 6.905 1.00 90.31 201 THR A C 1
ATOM 1505 O O . THR A 1 201 ? 0.406 15.434 7.821 1.00 90.31 201 THR A O 1
ATOM 1508 N N . ALA A 1 202 ? 0.155 17.458 6.887 1.00 89.56 202 ALA A N 1
ATOM 1509 C CA . ALA A 1 202 ? 0.918 18.187 7.894 1.00 89.56 202 ALA A CA 1
ATOM 1510 C C . ALA A 1 202 ? 0.370 17.988 9.319 1.00 89.56 202 ALA A C 1
ATOM 1512 O O . ALA A 1 202 ? 1.144 17.943 10.273 1.00 89.56 202 ALA A O 1
ATOM 1513 N N . ALA A 1 203 ? -0.952 17.839 9.475 1.00 88.00 203 ALA A N 1
ATOM 1514 C CA . ALA A 1 203 ? -1.571 17.615 10.778 1.00 88.00 203 ALA A CA 1
ATOM 1515 C C . ALA A 1 203 ? -1.274 16.207 11.318 1.00 88.00 203 ALA A C 1
ATOM 1517 O O . ALA A 1 203 ? -1.020 16.059 12.511 1.00 88.00 203 ALA A O 1
ATOM 1518 N N . TYR A 1 204 ? -1.241 15.197 10.441 1.00 88.50 204 TYR A N 1
ATOM 1519 C CA . TYR A 1 204 ? -0.794 13.848 10.796 1.00 88.50 204 TYR A CA 1
ATOM 1520 C C . TYR A 1 204 ? 0.686 13.852 11.206 1.00 88.50 204 TYR A C 1
ATOM 1522 O O . TYR A 1 204 ? 1.037 13.418 12.302 1.00 88.50 204 TYR A O 1
ATOM 1530 N N . PHE A 1 205 ? 1.572 14.425 10.383 1.00 90.25 205 PHE A N 1
ATOM 1531 C CA . PHE A 1 205 ? 3.005 14.411 10.690 1.00 90.25 205 PHE A CA 1
ATOM 1532 C C . PHE A 1 205 ? 3.370 15.249 11.914 1.00 90.25 205 PHE A C 1
ATOM 1534 O O . PHE A 1 205 ? 4.286 14.861 12.640 1.00 90.25 205 PHE A O 1
ATOM 1541 N N . ALA A 1 206 ? 2.649 16.338 12.207 1.00 88.94 206 ALA A N 1
ATOM 1542 C CA . ALA A 1 206 ? 2.844 17.126 13.427 1.00 88.94 206 ALA A CA 1
ATOM 1543 C C . ALA A 1 206 ? 2.762 16.279 14.713 1.00 88.94 206 ALA A C 1
ATOM 1545 O O . ALA A 1 206 ? 3.449 16.593 15.683 1.00 88.94 206 ALA A O 1
ATOM 1546 N N . ALA A 1 207 ? 1.979 15.197 14.703 1.00 84.00 207 ALA A N 1
ATOM 1547 C CA . ALA A 1 207 ? 1.805 14.291 15.834 1.00 84.00 207 ALA A CA 1
ATOM 1548 C C . ALA A 1 207 ? 2.939 13.259 16.009 1.00 84.00 207 ALA A C 1
ATOM 1550 O O . ALA A 1 207 ? 3.095 12.716 17.100 1.00 84.00 207 ALA A O 1
ATOM 1551 N N . ILE A 1 208 ? 3.729 12.991 14.963 1.00 84.12 208 ILE A N 1
ATOM 1552 C CA . ILE A 1 208 ? 4.719 11.897 14.935 1.00 84.12 208 ILE A CA 1
ATOM 1553 C C . ILE A 1 208 ? 6.160 12.423 14.924 1.00 84.12 208 ILE A C 1
ATOM 1555 O O . ILE A 1 208 ? 7.019 11.948 15.668 1.00 84.12 208 ILE A O 1
ATOM 1559 N N . GLY A 1 209 ? 6.446 13.411 14.076 1.00 85.75 209 GLY A N 1
ATOM 1560 C CA . GLY A 1 209 ? 7.814 13.904 13.872 1.00 85.75 209 GLY A CA 1
ATOM 1561 C C . GLY A 1 209 ? 7.932 15.175 13.030 1.00 85.75 209 GLY A C 1
ATOM 1562 O O . GLY A 1 209 ? 9.026 15.521 12.579 1.00 85.75 209 GLY A O 1
ATOM 1563 N N . GLY A 1 210 ? 6.813 15.857 12.797 1.00 90.62 210 GLY A N 1
ATOM 1564 C CA . GLY A 1 210 ? 6.701 17.104 12.054 1.00 90.62 210 GLY A CA 1
ATOM 1565 C C . GLY A 1 210 ? 7.104 17.014 10.583 1.00 90.62 210 GLY A C 1
ATOM 1566 O O . GLY A 1 210 ? 7.252 15.942 9.993 1.00 90.62 210 GLY A O 1
ATOM 1567 N N . GLU A 1 211 ? 7.332 18.191 10.005 1.00 93.25 211 GLU A N 1
ATOM 1568 C CA . GLU A 1 211 ? 7.694 18.392 8.598 1.00 93.25 211 GLU A CA 1
ATOM 1569 C C . GLU A 1 211 ? 8.927 17.582 8.166 1.00 93.25 211 GLU A C 1
ATOM 1571 O O . GLU A 1 211 ? 9.002 17.111 7.033 1.00 93.25 211 GLU A O 1
ATOM 1576 N N . ALA A 1 212 ? 9.889 17.365 9.070 1.00 93.81 212 ALA A N 1
ATOM 1577 C CA . ALA A 1 212 ? 11.074 16.560 8.778 1.00 93.81 212 ALA A CA 1
ATOM 1578 C C . ALA A 1 212 ? 10.718 15.116 8.389 1.00 93.81 212 ALA A C 1
ATOM 1580 O O . ALA A 1 212 ? 11.387 14.537 7.538 1.00 93.81 212 ALA A O 1
ATOM 1581 N N . THR A 1 213 ? 9.662 14.556 8.984 1.00 92.12 213 THR A N 1
ATOM 1582 C CA . THR A 1 213 ? 9.191 13.198 8.687 1.00 92.12 213 THR A CA 1
ATOM 1583 C C . THR A 1 213 ? 8.401 13.169 7.382 1.00 92.12 213 THR A C 1
ATOM 1585 O O . THR A 1 213 ? 8.644 12.311 6.539 1.00 92.12 213 THR A O 1
ATOM 1588 N N . GLU A 1 214 ? 7.537 14.160 7.153 1.00 92.38 214 GLU A N 1
ATOM 1589 C CA . GLU A 1 214 ? 6.806 14.303 5.885 1.00 92.38 214 GLU A CA 1
ATOM 1590 C C . GLU A 1 214 ? 7.761 14.417 4.684 1.00 92.38 214 GLU A C 1
ATOM 1592 O O . GLU A 1 214 ? 7.559 13.798 3.634 1.00 92.38 214 GLU A O 1
ATOM 1597 N N . ARG A 1 215 ? 8.851 15.175 4.853 1.00 93.88 215 ARG A N 1
ATOM 1598 C CA . ARG A 1 215 ? 9.895 15.334 3.837 1.00 93.88 215 ARG A CA 1
ATOM 1599 C C . ARG A 1 215 ? 10.555 14.016 3.442 1.00 93.88 215 ARG A C 1
ATOM 1601 O O . ARG A 1 215 ? 10.928 13.887 2.280 1.00 93.88 215 ARG A O 1
ATOM 1608 N N . LEU A 1 216 ? 10.660 13.034 4.345 1.00 93.25 216 LEU A N 1
ATOM 1609 C CA . LEU A 1 216 ? 11.257 11.735 4.015 1.00 93.25 216 LEU A CA 1
ATOM 1610 C C . LEU A 1 216 ? 10.523 11.057 2.858 1.00 93.25 216 LEU A C 1
ATOM 1612 O O . LEU A 1 216 ? 11.178 10.547 1.950 1.00 93.25 216 LEU A O 1
ATOM 1616 N N . VAL A 1 217 ? 9.189 11.101 2.875 1.00 90.06 217 VAL A N 1
ATOM 1617 C CA . VAL A 1 217 ? 8.336 10.539 1.820 1.00 90.06 217 VAL A CA 1
ATOM 1618 C C . VAL A 1 217 ? 8.366 11.436 0.583 1.00 90.06 217 VAL A C 1
ATOM 1620 O O . VAL A 1 217 ? 8.596 10.963 -0.527 1.00 90.06 217 VAL A O 1
ATOM 1623 N N . ARG A 1 218 ? 8.195 12.751 0.769 1.00 89.50 218 ARG A N 1
ATOM 1624 C CA . ARG A 1 218 ? 8.087 13.722 -0.333 1.00 89.50 218 ARG A CA 1
ATOM 1625 C C . ARG A 1 218 ? 9.351 13.811 -1.195 1.00 89.50 218 ARG A C 1
ATOM 1627 O O . ARG A 1 218 ? 9.253 14.015 -2.401 1.00 89.50 218 ARG A O 1
ATOM 1634 N N . GLU A 1 219 ? 10.528 13.679 -0.590 1.00 90.12 219 GLU A N 1
ATOM 1635 C CA . GLU A 1 219 ? 11.823 13.760 -1.280 1.00 90.12 219 GLU A CA 1
ATOM 1636 C C . GLU A 1 219 ? 12.210 12.449 -1.990 1.00 90.12 219 GLU A C 1
ATOM 1638 O O . GLU A 1 219 ? 13.227 12.411 -2.683 1.00 90.12 219 GLU A O 1
ATOM 1643 N N . ARG A 1 220 ? 11.406 11.382 -1.855 1.00 88.44 220 ARG A N 1
ATOM 1644 C CA . ARG A 1 220 ? 11.686 10.048 -2.408 1.00 88.44 220 ARG A CA 1
ATOM 1645 C C . ARG A 1 220 ? 10.577 9.594 -3.358 1.00 88.44 220 ARG A C 1
ATOM 1647 O O . ARG A 1 220 ? 9.705 8.823 -2.965 1.00 88.44 220 ARG A O 1
ATOM 1654 N N . PRO A 1 221 ? 10.628 9.966 -4.647 1.00 78.50 221 PRO A N 1
ATOM 1655 C CA . PRO A 1 221 ? 9.643 9.512 -5.632 1.00 78.50 221 PRO A CA 1
ATOM 1656 C C . PRO A 1 221 ? 9.524 7.980 -5.747 1.00 78.50 221 PRO A C 1
ATOM 1658 O O . PRO A 1 221 ? 8.483 7.459 -6.130 1.00 78.50 221 PRO A O 1
ATOM 1661 N N . TRP A 1 222 ? 10.570 7.227 -5.384 1.00 82.00 222 TRP A N 1
ATOM 1662 C CA . TRP A 1 222 ? 10.548 5.759 -5.392 1.00 82.00 222 TRP A CA 1
ATOM 1663 C C . TRP A 1 222 ? 9.812 5.131 -4.204 1.00 82.00 222 TRP A C 1
ATOM 1665 O O . TRP A 1 222 ? 9.645 3.914 -4.197 1.00 82.00 222 TRP A O 1
ATOM 1675 N N . PHE A 1 223 ? 9.366 5.902 -3.210 1.00 86.62 223 PHE A N 1
ATOM 1676 C CA . PHE A 1 223 ? 8.804 5.363 -1.969 1.00 86.62 223 PHE A CA 1
ATOM 1677 C C . PHE A 1 223 ? 7.510 4.568 -2.202 1.00 86.62 223 PHE A C 1
ATOM 1679 O O . PHE A 1 223 ? 7.382 3.431 -1.746 1.00 86.62 223 PHE A O 1
ATOM 1686 N N . GLN A 1 224 ? 6.573 5.100 -2.995 1.00 85.19 224 GLN A N 1
ATOM 1687 C CA . GLN A 1 224 ? 5.359 4.361 -3.369 1.00 85.19 224 GLN A CA 1
ATOM 1688 C C . GLN A 1 224 ? 5.686 3.087 -4.152 1.00 85.19 224 GLN A C 1
ATOM 1690 O O . GLN A 1 224 ? 5.094 2.032 -3.905 1.00 85.19 224 GLN A O 1
ATOM 1695 N N . ARG A 1 225 ? 6.669 3.174 -5.057 1.00 87.75 225 ARG A N 1
ATOM 1696 C CA . ARG A 1 225 ? 7.144 2.039 -5.851 1.00 87.75 225 ARG A CA 1
ATOM 1697 C C . ARG A 1 225 ? 7.808 0.974 -4.980 1.00 87.75 225 ARG A C 1
ATOM 1699 O O . ARG A 1 225 ? 7.626 -0.207 -5.245 1.00 87.75 225 ARG A O 1
ATOM 1706 N N . TYR A 1 226 ? 8.546 1.370 -3.945 1.00 91.69 226 TYR A N 1
ATOM 1707 C CA . TYR A 1 226 ? 9.163 0.464 -2.975 1.00 91.69 226 TYR A CA 1
ATOM 1708 C C . TYR A 1 226 ? 8.101 -0.358 -2.238 1.00 91.69 226 TYR A C 1
ATOM 1710 O O . TYR A 1 226 ? 8.190 -1.581 -2.164 1.00 91.69 226 TYR A O 1
ATOM 1718 N N . LEU A 1 227 ? 7.032 0.287 -1.783 1.00 90.81 227 LEU A N 1
ATOM 1719 C CA . LEU A 1 227 ? 5.924 -0.411 -1.136 1.00 90.81 227 LEU A CA 1
ATOM 1720 C C . LEU A 1 227 ? 5.150 -1.321 -2.103 1.00 90.81 227 LEU A C 1
ATOM 1722 O O . LEU A 1 227 ? 4.755 -2.428 -1.736 1.00 90.81 227 LEU A O 1
ATOM 1726 N N . ALA A 1 228 ? 4.951 -0.881 -3.348 1.00 90.25 228 ALA A N 1
ATOM 1727 C CA . ALA A 1 228 ? 4.371 -1.728 -4.386 1.00 90.25 228 ALA A CA 1
ATOM 1728 C C . ALA A 1 228 ? 5.258 -2.955 -4.668 1.00 90.25 228 ALA A C 1
ATOM 1730 O O . ALA A 1 228 ? 4.751 -4.065 -4.824 1.00 90.25 228 ALA A O 1
ATOM 1731 N N . ALA A 1 229 ? 6.579 -2.767 -4.675 1.00 92.19 229 ALA A N 1
ATOM 1732 C CA . ALA A 1 229 ? 7.569 -3.823 -4.828 1.00 92.19 229 ALA A CA 1
ATOM 1733 C C . ALA A 1 229 ? 7.486 -4.861 -3.701 1.00 92.19 229 ALA A C 1
ATOM 1735 O O . ALA A 1 229 ? 7.401 -6.051 -4.001 1.00 92.19 229 ALA A O 1
ATOM 1736 N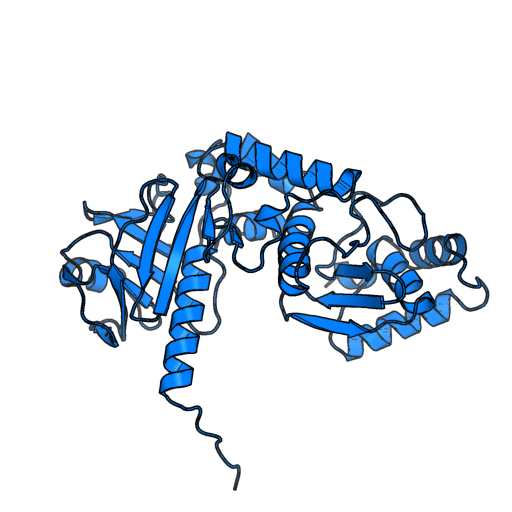 N . LEU A 1 230 ? 7.424 -4.434 -2.435 1.00 92.31 230 LEU A N 1
ATOM 1737 C CA . LEU A 1 230 ? 7.229 -5.337 -1.292 1.00 92.31 230 LEU A CA 1
ATOM 1738 C C . LEU A 1 230 ? 5.978 -6.211 -1.465 1.00 92.31 230 LEU A C 1
ATOM 1740 O O . LEU A 1 230 ? 6.051 -7.435 -1.340 1.00 92.31 230 LEU A O 1
ATOM 1744 N N . ARG A 1 231 ? 4.848 -5.590 -1.833 1.00 89.75 231 ARG A N 1
ATOM 1745 C CA . ARG A 1 231 ? 3.576 -6.288 -2.068 1.00 89.75 231 ARG A CA 1
ATOM 1746 C C . ARG A 1 231 ? 3.685 -7.317 -3.191 1.00 89.75 231 ARG A C 1
ATOM 1748 O O . ARG A 1 231 ? 3.230 -8.448 -3.031 1.00 89.75 231 ARG A O 1
ATOM 1755 N N . VAL A 1 232 ? 4.276 -6.934 -4.322 1.00 91.44 232 VAL A N 1
ATOM 1756 C CA . VAL A 1 232 ? 4.428 -7.825 -5.479 1.00 91.44 232 VAL A CA 1
ATOM 1757 C C . VAL A 1 232 ? 5.362 -8.991 -5.155 1.00 91.44 232 VAL A C 1
ATOM 1759 O O . VAL A 1 232 ? 4.989 -10.130 -5.413 1.00 91.44 232 VAL A O 1
ATOM 1762 N N . ILE A 1 233 ? 6.514 -8.752 -4.518 1.00 90.81 233 ILE A N 1
ATOM 1763 C CA . ILE A 1 233 ? 7.437 -9.829 -4.117 1.00 90.81 233 ILE A CA 1
ATOM 1764 C C . ILE A 1 233 ? 6.732 -10.834 -3.203 1.00 90.81 233 ILE A C 1
ATOM 1766 O O . ILE A 1 233 ? 6.879 -12.042 -3.401 1.00 90.81 233 ILE A O 1
ATOM 1770 N N . GLY A 1 234 ? 5.941 -10.355 -2.240 1.00 88.19 234 GLY A N 1
ATOM 1771 C CA . GLY A 1 234 ? 5.210 -11.239 -1.337 1.00 88.19 234 GLY A CA 1
ATOM 1772 C C . GLY A 1 234 ? 4.176 -12.100 -2.032 1.00 88.19 234 GLY A C 1
ATOM 1773 O O . GLY A 1 234 ? 4.103 -13.298 -1.763 1.00 88.19 234 GLY A O 1
ATOM 1774 N N . GLN A 1 235 ? 3.424 -11.533 -2.975 1.00 88.31 235 GLN A N 1
ATOM 1775 C CA . GLN A 1 235 ? 2.452 -12.296 -3.760 1.00 88.31 235 GLN A CA 1
ATOM 1776 C C . GLN A 1 235 ? 3.105 -13.371 -4.638 1.00 88.31 235 GLN A C 1
ATOM 1778 O O . GLN A 1 235 ? 2.493 -14.410 -4.871 1.00 88.31 235 GLN A O 1
ATOM 1783 N N . GLU A 1 236 ? 4.340 -13.153 -5.092 1.00 86.75 236 GLU A N 1
ATOM 1784 C CA . GLU A 1 236 ? 5.088 -14.124 -5.899 1.00 86.75 236 GLU A CA 1
ATOM 1785 C C . GLU A 1 236 ? 5.852 -15.176 -5.068 1.00 86.75 236 GLU A C 1
ATOM 1787 O O . GLU A 1 236 ? 6.631 -15.961 -5.617 1.00 86.75 236 GLU A O 1
ATOM 1792 N N . GLY A 1 237 ? 5.646 -15.214 -3.747 1.00 78.88 237 GLY A N 1
ATOM 1793 C CA . GLY A 1 237 ? 6.268 -16.199 -2.858 1.00 78.88 237 GLY A CA 1
ATOM 1794 C C . GLY A 1 237 ? 7.677 -15.840 -2.371 1.00 78.88 237 GLY A C 1
ATOM 1795 O O . GLY A 1 237 ? 8.360 -16.706 -1.826 1.00 78.88 237 GLY A O 1
ATOM 1796 N N . GLY A 1 238 ? 8.103 -14.580 -2.521 1.00 72.50 238 GLY A N 1
ATOM 1797 C CA . GLY A 1 238 ? 9.325 -14.045 -1.913 1.00 72.50 238 GLY A CA 1
ATOM 1798 C C . GLY A 1 238 ? 10.635 -14.231 -2.701 1.00 72.50 238 GLY A C 1
ATOM 1799 O O . GLY A 1 238 ? 10.719 -14.981 -3.672 1.00 72.50 238 GLY A O 1
ATOM 1800 N N . GLY A 1 239 ? 11.673 -13.505 -2.255 1.00 66.12 239 GLY A N 1
ATOM 1801 C CA . GLY A 1 239 ? 13.121 -13.804 -2.321 1.00 66.12 239 GLY A CA 1
ATOM 1802 C C . GLY A 1 239 ? 13.858 -14.024 -3.656 1.00 66.12 239 GLY A C 1
ATOM 1803 O O . GLY A 1 239 ? 15.084 -13.957 -3.660 1.00 66.12 239 GLY A O 1
ATOM 1804 N N . ALA A 1 240 ? 13.183 -14.291 -4.776 1.00 82.62 240 ALA A N 1
ATOM 1805 C CA . ALA A 1 240 ? 13.839 -14.688 -6.034 1.00 82.62 240 ALA A CA 1
ATOM 1806 C C . ALA A 1 240 ? 13.594 -13.734 -7.214 1.00 82.62 240 ALA A C 1
ATOM 1808 O O . ALA A 1 240 ? 14.181 -13.908 -8.285 1.00 82.62 240 ALA A O 1
ATOM 1809 N N . TRP A 1 241 ? 12.731 -12.738 -7.033 1.00 90.56 241 TRP A N 1
ATOM 1810 C CA . TRP A 1 241 ? 12.366 -11.789 -8.076 1.00 90.56 241 TRP A CA 1
ATOM 1811 C C . TRP A 1 241 ? 13.239 -10.545 -8.007 1.00 90.56 241 TRP A C 1
ATOM 1813 O O . TRP A 1 241 ? 13.365 -9.909 -6.966 1.00 90.56 241 TRP A O 1
ATOM 1823 N N . SER A 1 242 ? 13.831 -10.187 -9.142 1.00 91.94 242 SER A N 1
ATOM 1824 C CA . SER A 1 242 ? 14.428 -8.870 -9.336 1.00 91.94 242 SER A CA 1
ATOM 1825 C C . SER A 1 242 ? 13.351 -7.902 -9.811 1.00 91.94 242 SER A C 1
ATOM 1827 O O . SER A 1 242 ? 12.481 -8.283 -10.595 1.00 91.94 242 SER A O 1
ATOM 1829 N N . ILE A 1 243 ? 13.422 -6.653 -9.359 1.00 92.00 243 ILE A N 1
ATOM 1830 C CA . ILE A 1 243 ? 12.509 -5.589 -9.780 1.00 92.00 243 ILE A CA 1
ATOM 1831 C C . ILE A 1 243 ? 13.307 -4.533 -10.512 1.00 92.00 243 ILE A C 1
ATOM 1833 O O . ILE A 1 243 ? 14.339 -4.068 -10.026 1.00 92.00 243 ILE A O 1
ATOM 1837 N N . SER A 1 244 ? 12.790 -4.130 -11.668 1.00 91.12 244 SER A N 1
ATOM 1838 C CA . SER A 1 244 ? 13.419 -3.116 -12.492 1.00 91.12 244 SER A CA 1
ATOM 1839 C C . SER A 1 244 ? 13.556 -1.842 -11.695 1.00 91.12 244 SER A C 1
ATOM 1841 O O . SER A 1 244 ? 12.565 -1.259 -11.218 1.00 91.12 244 SER A O 1
ATOM 1843 N N . GLY A 1 245 ? 14.821 -1.468 -11.533 1.00 86.94 245 GLY A N 1
ATOM 1844 C CA . GLY A 1 245 ? 15.193 -0.227 -10.925 1.00 86.94 245 GLY A CA 1
ATOM 1845 C C . GLY A 1 245 ? 15.424 -0.257 -9.413 1.00 86.94 245 GLY A C 1
ATOM 1846 O O . GLY A 1 245 ? 15.624 0.807 -8.824 1.00 86.94 245 GLY A O 1
ATOM 1847 N N . PHE A 1 246 ? 15.417 -1.439 -8.800 1.00 89.44 246 PHE A N 1
ATOM 1848 C CA . PHE A 1 246 ? 15.903 -1.672 -7.440 1.00 89.44 246 PHE A CA 1
ATOM 1849 C C . PHE A 1 246 ? 17.203 -2.473 -7.533 1.00 89.44 246 PHE A C 1
ATOM 1851 O O . PHE A 1 246 ? 17.181 -3.674 -7.806 1.00 89.44 246 PHE A O 1
ATOM 1858 N N . GLY A 1 247 ? 18.347 -1.783 -7.436 1.00 88.38 247 GLY A N 1
ATOM 1859 C CA . GLY A 1 247 ? 19.703 -2.340 -7.581 1.00 88.38 247 GLY A CA 1
ATOM 1860 C C . GLY A 1 247 ? 20.088 -2.869 -8.964 1.00 88.38 247 GLY A C 1
ATOM 1861 O O . GLY A 1 247 ? 21.268 -2.928 -9.305 1.00 88.38 247 GLY A O 1
ATOM 1862 N N . ARG A 1 248 ? 19.112 -3.275 -9.780 1.00 87.38 248 ARG A N 1
ATOM 1863 C CA . ARG A 1 248 ? 19.330 -3.922 -11.072 1.00 87.38 248 ARG A CA 1
ATOM 1864 C C . ARG A 1 248 ? 18.352 -3.403 -12.112 1.00 87.38 248 ARG A C 1
ATOM 1866 O O . ARG A 1 248 ? 17.224 -3.019 -11.814 1.00 87.38 248 ARG A O 1
ATOM 1873 N N . THR A 1 249 ? 18.794 -3.460 -13.357 1.00 89.25 249 THR A N 1
ATOM 1874 C CA . THR A 1 249 ? 17.966 -3.267 -14.545 1.00 89.25 249 THR A CA 1
ATOM 1875 C C . THR A 1 249 ? 18.197 -4.452 -15.471 1.00 89.25 249 THR A C 1
ATOM 1877 O O . THR A 1 249 ? 19.279 -5.053 -15.478 1.00 89.25 249 THR A O 1
ATOM 1880 N N . LEU A 1 250 ? 17.182 -4.820 -16.236 1.00 88.81 250 LEU A N 1
ATOM 1881 C CA . LEU A 1 250 ? 17.245 -5.912 -17.195 1.00 88.81 250 LEU A CA 1
ATOM 1882 C C . LEU A 1 250 ? 18.228 -5.600 -18.334 1.00 88.81 250 LEU A C 1
ATOM 1884 O O . LEU A 1 250 ? 18.952 -6.484 -18.793 1.00 88.81 250 LEU A O 1
ATOM 1888 N N . GLY A 1 251 ? 18.283 -4.337 -18.757 1.00 81.88 251 GLY A N 1
ATOM 1889 C CA . GLY A 1 251 ? 19.197 -3.828 -19.775 1.00 81.88 251 GLY A CA 1
ATOM 1890 C C . GLY A 1 251 ? 20.616 -3.527 -19.283 1.00 81.88 251 GLY A C 1
ATOM 1891 O O . GLY A 1 251 ? 21.440 -3.075 -20.073 1.00 81.88 251 GLY A O 1
ATOM 1892 N N . GLY A 1 252 ? 20.912 -3.725 -17.992 1.00 79.56 252 GLY A N 1
ATOM 1893 C CA . GLY A 1 252 ? 22.236 -3.493 -17.398 1.00 79.56 252 GLY A CA 1
ATOM 1894 C C . GLY A 1 252 ? 22.660 -2.021 -17.295 1.00 79.56 252 GLY A C 1
ATOM 1895 O O . GLY A 1 252 ? 23.787 -1.731 -16.901 1.00 79.56 252 GLY A O 1
ATOM 1896 N N . SER A 1 253 ? 21.773 -1.086 -17.637 1.00 75.25 253 SER A N 1
ATOM 1897 C CA . SER A 1 253 ? 21.997 0.353 -17.472 1.00 75.25 253 SER A CA 1
ATOM 1898 C C . SER A 1 253 ? 21.813 0.771 -16.013 1.00 75.25 253 SER A C 1
ATOM 1900 O O . SER A 1 253 ? 21.022 0.170 -15.286 1.00 75.25 253 SER A O 1
ATOM 1902 N N . ALA A 1 254 ? 22.481 1.840 -15.578 1.00 72.50 254 ALA A N 1
ATOM 1903 C CA . ALA A 1 254 ? 22.219 2.390 -14.250 1.00 72.50 254 ALA A CA 1
ATOM 1904 C C . ALA A 1 254 ? 20.720 2.763 -14.112 1.00 72.50 254 ALA A C 1
ATOM 1906 O O . ALA A 1 254 ? 20.134 3.296 -15.073 1.00 72.50 254 ALA A O 1
ATOM 1907 N N . PRO A 1 255 ? 20.073 2.460 -12.970 1.00 71.25 255 PRO A N 1
ATOM 1908 C CA . PRO A 1 255 ? 18.728 2.953 -12.676 1.00 71.25 255 PRO A CA 1
ATOM 1909 C C . PRO A 1 255 ? 18.709 4.484 -12.724 1.00 71.25 255 PRO A C 1
ATOM 1911 O O . PRO A 1 255 ? 19.667 5.107 -12.263 1.00 71.25 255 PRO A O 1
ATOM 1914 N N . HIS A 1 256 ? 17.649 5.096 -13.260 1.00 68.75 256 HIS A N 1
ATOM 1915 C CA . HIS A 1 256 ? 17.501 6.550 -13.190 1.00 68.75 256 HIS A CA 1
ATOM 1916 C C . HIS A 1 256 ? 16.650 6.934 -11.967 1.00 68.75 256 HIS A C 1
ATOM 1918 O O . HIS A 1 256 ? 15.466 6.587 -11.915 1.00 68.75 256 HIS A O 1
ATOM 1924 N N . PRO A 1 257 ? 17.206 7.640 -10.962 1.00 60.34 257 PRO A N 1
ATOM 1925 C CA . PRO A 1 257 ? 16.428 8.109 -9.823 1.00 60.34 257 PRO A CA 1
ATOM 1926 C C . PRO A 1 257 ? 15.555 9.288 -10.272 1.00 60.34 257 PRO A C 1
ATOM 1928 O O . PRO A 1 257 ? 16.031 10.415 -10.331 1.00 60.34 257 PRO A O 1
ATOM 1931 N N . GLY A 1 258 ? 14.291 9.039 -10.622 1.00 58.06 258 GLY A N 1
ATOM 1932 C CA . GLY A 1 258 ? 13.322 10.119 -10.867 1.00 58.06 258 GLY A CA 1
ATOM 1933 C C . GLY A 1 258 ? 12.335 9.914 -12.015 1.00 58.06 258 GLY A C 1
ATOM 1934 O O . GLY A 1 258 ? 11.287 10.545 -11.991 1.00 58.06 258 GLY A O 1
ATOM 1935 N N . SER A 1 259 ? 12.601 9.004 -12.960 1.00 54.47 259 SER A N 1
ATOM 1936 C CA . SER A 1 259 ? 11.767 8.837 -14.173 1.00 54.47 259 SER A CA 1
ATOM 1937 C C . SER A 1 259 ? 10.549 7.913 -13.992 1.00 54.47 259 SER A C 1
ATOM 1939 O O . SER A 1 259 ? 9.769 7.670 -14.907 1.00 54.47 259 SER A O 1
ATOM 1941 N N . ARG A 1 260 ? 10.346 7.376 -12.786 1.00 63.94 260 ARG A N 1
ATOM 1942 C CA . ARG A 1 260 ? 9.301 6.376 -12.531 1.00 63.94 260 ARG A CA 1
ATOM 1943 C C . ARG A 1 260 ? 7.996 7.047 -12.146 1.00 63.94 260 ARG A C 1
ATOM 1945 O O . ARG A 1 260 ? 7.668 7.141 -10.969 1.00 63.94 260 ARG A O 1
ATOM 1952 N N . THR A 1 261 ? 7.293 7.541 -13.152 1.00 53.12 261 THR A N 1
ATOM 1953 C CA . THR A 1 261 ? 6.009 8.234 -12.997 1.00 53.12 261 THR A CA 1
ATOM 1954 C C . THR A 1 261 ? 4.825 7.283 -12.850 1.00 53.12 261 THR A C 1
ATOM 1956 O O . THR A 1 261 ? 3.760 7.718 -12.424 1.00 53.12 261 THR A O 1
ATOM 1959 N N . THR A 1 262 ? 4.994 5.999 -13.183 1.00 61.62 262 THR A N 1
ATOM 1960 C CA . THR A 1 262 ? 3.886 5.041 -13.243 1.00 61.62 262 THR A CA 1
ATOM 1961 C C . THR A 1 262 ? 3.979 3.960 -12.161 1.00 61.62 262 THR A C 1
ATOM 1963 O O . THR A 1 262 ? 5.064 3.596 -11.685 1.00 61.62 262 THR A O 1
ATOM 1966 N N . GLY A 1 263 ? 2.813 3.461 -11.740 1.00 74.31 263 GLY A N 1
ATOM 1967 C CA . GLY A 1 263 ? 2.684 2.451 -10.687 1.00 74.31 263 GLY A CA 1
ATOM 1968 C C . GLY A 1 263 ? 3.161 1.055 -11.100 1.00 74.31 263 GLY A C 1
ATOM 1969 O O . GLY A 1 263 ? 3.401 0.214 -10.237 1.00 74.31 263 GLY A O 1
ATOM 1970 N N . GLU A 1 264 ? 3.332 0.780 -12.395 1.00 88.38 264 GLU A N 1
ATOM 1971 C CA . GLU A 1 264 ? 3.666 -0.547 -12.907 1.00 88.38 264 GLU A CA 1
ATOM 1972 C C . GLU A 1 264 ? 5.108 -0.972 -12.610 1.00 88.38 264 GLU A C 1
ATOM 1974 O O . GLU A 1 264 ? 6.076 -0.216 -12.734 1.00 88.38 264 GLU A O 1
ATOM 1979 N N . LEU A 1 265 ? 5.267 -2.252 -12.277 1.00 91.25 265 LEU A N 1
ATOM 1980 C CA . LEU A 1 265 ? 6.547 -2.872 -11.965 1.00 91.25 265 LEU A CA 1
ATOM 1981 C C . LEU A 1 265 ? 6.901 -3.908 -13.024 1.00 91.25 265 LEU A C 1
ATOM 1983 O O . LEU A 1 265 ? 6.138 -4.836 -13.278 1.00 91.25 265 LEU A O 1
ATOM 1987 N N . LEU A 1 266 ? 8.099 -3.797 -13.593 1.00 93.50 266 LEU A N 1
ATOM 1988 C CA . LEU A 1 266 ? 8.704 -4.904 -14.322 1.00 93.50 266 LEU A CA 1
ATOM 1989 C C . LEU A 1 266 ? 9.488 -5.765 -13.332 1.00 93.50 266 LEU A C 1
ATOM 1991 O O . LEU A 1 266 ? 10.410 -5.267 -12.683 1.00 93.50 266 LEU A O 1
ATOM 1995 N N . ILE A 1 267 ? 9.145 -7.046 -13.250 1.00 94.00 267 ILE A N 1
ATOM 1996 C CA . ILE A 1 267 ? 9.843 -8.033 -12.426 1.00 94.00 267 ILE A CA 1
ATOM 1997 C C . ILE A 1 267 ? 10.365 -9.177 -13.293 1.00 94.00 267 ILE A C 1
ATOM 1999 O O . ILE A 1 267 ? 9.780 -9.505 -14.329 1.00 94.00 267 ILE A O 1
ATOM 2003 N N . TRP A 1 268 ? 11.468 -9.795 -12.882 1.00 94.12 268 TRP A N 1
ATOM 2004 C CA . TRP A 1 268 ? 11.997 -10.971 -13.569 1.00 94.12 268 TRP A CA 1
ATOM 2005 C C . TRP A 1 268 ? 12.739 -11.927 -12.641 1.00 94.12 268 TRP A C 1
ATOM 2007 O O . TRP A 1 268 ? 13.263 -11.546 -11.590 1.00 94.12 268 TRP A O 1
ATOM 2017 N N . ARG A 1 269 ? 12.819 -13.178 -13.087 1.00 92.50 269 ARG A N 1
ATOM 2018 C CA . ARG A 1 269 ? 13.648 -14.239 -12.520 1.00 92.50 269 ARG A CA 1
ATOM 2019 C C . ARG A 1 269 ? 14.052 -15.165 -13.657 1.00 92.50 269 ARG A C 1
ATOM 2021 O O . ARG A 1 269 ? 13.186 -15.659 -14.369 1.00 92.50 269 ARG A O 1
ATOM 2028 N N . GLU A 1 270 ? 15.349 -15.425 -13.798 1.00 88.25 270 GLU A N 1
ATOM 2029 C CA . GLU A 1 270 ? 15.879 -16.272 -14.878 1.00 88.25 270 GLU A CA 1
ATOM 2030 C C . GLU A 1 270 ? 15.354 -15.814 -16.257 1.00 88.25 270 GLU A C 1
ATOM 2032 O O . GLU A 1 270 ? 15.661 -14.696 -16.671 1.00 88.25 270 GLU A O 1
ATOM 2037 N N . ASP A 1 271 ? 14.547 -16.636 -16.936 1.00 88.69 271 ASP A N 1
ATOM 2038 C CA . ASP A 1 271 ? 13.945 -16.343 -18.245 1.00 88.69 271 ASP A CA 1
ATOM 2039 C C . ASP A 1 271 ? 12.484 -15.852 -18.165 1.00 88.69 271 ASP A C 1
ATOM 2041 O O . ASP A 1 271 ? 11.837 -15.586 -19.186 1.00 88.69 271 ASP A O 1
ATOM 2045 N N . GLU A 1 272 ? 11.940 -15.703 -16.959 1.00 94.62 272 GLU A N 1
ATOM 2046 C CA . GLU A 1 272 ? 10.581 -15.232 -16.717 1.00 94.62 272 GLU A CA 1
ATOM 2047 C C . GLU A 1 272 ? 10.548 -13.717 -16.497 1.00 94.62 272 GLU A C 1
ATOM 2049 O O . GLU A 1 272 ? 11.254 -13.191 -15.641 1.00 94.62 272 GLU A O 1
ATOM 2054 N N . HIS A 1 273 ? 9.708 -13.018 -17.268 1.00 95.81 273 HIS A N 1
ATOM 2055 C CA . HIS A 1 273 ? 9.582 -11.561 -17.245 1.00 95.81 273 HIS A CA 1
ATOM 2056 C C . HIS A 1 273 ? 8.103 -11.178 -17.169 1.00 95.81 273 HIS A C 1
ATOM 2058 O O . HIS A 1 273 ? 7.312 -11.593 -18.026 1.00 95.81 273 HIS A O 1
ATOM 2064 N N . LEU A 1 274 ? 7.732 -10.384 -16.167 1.00 95.38 274 LEU A N 1
ATOM 2065 C CA . LEU A 1 274 ? 6.351 -9.989 -15.906 1.00 95.38 274 LEU A CA 1
ATOM 2066 C C . LEU A 1 274 ? 6.251 -8.474 -15.738 1.00 95.38 274 LEU A C 1
ATOM 2068 O O . LEU A 1 274 ? 6.992 -7.881 -14.958 1.00 95.38 274 LEU A O 1
ATOM 2072 N N . LEU A 1 275 ? 5.295 -7.860 -16.433 1.00 94.69 275 LEU A N 1
ATOM 2073 C CA . LEU A 1 275 ? 4.802 -6.531 -16.086 1.00 94.69 275 LEU A CA 1
ATOM 2074 C C . LEU A 1 275 ? 3.628 -6.694 -15.126 1.00 94.69 275 LEU A C 1
ATOM 2076 O O . LEU A 1 275 ? 2.682 -7.427 -15.423 1.00 94.69 275 LEU A O 1
ATOM 2080 N N . VAL A 1 276 ? 3.706 -6.028 -13.983 1.00 93.25 276 VAL A N 1
ATOM 2081 C CA . VAL A 1 276 ? 2.725 -6.107 -12.905 1.00 93.25 276 VAL A CA 1
ATOM 2082 C C . VAL A 1 276 ? 2.138 -4.728 -12.679 1.00 93.25 276 VAL A C 1
ATOM 2084 O O . VAL A 1 276 ? 2.876 -3.769 -12.478 1.00 93.25 276 VAL A O 1
ATOM 2087 N N . GLU A 1 277 ? 0.815 -4.643 -12.677 1.00 90.69 277 GLU A N 1
ATOM 2088 C CA . GLU A 1 277 ? 0.088 -3.478 -12.185 1.00 90.69 277 GLU A CA 1
ATOM 2089 C C . GLU A 1 277 ? -0.283 -3.747 -10.721 1.00 90.69 277 GLU A C 1
ATOM 2091 O O . GLU A 1 277 ? -1.141 -4.599 -10.452 1.00 90.69 277 GLU A O 1
ATOM 2096 N N . PRO A 1 278 ? 0.379 -3.094 -9.752 1.00 85.12 278 PRO A N 1
ATOM 2097 C CA . PRO A 1 278 ? 0.288 -3.510 -8.363 1.00 85.12 278 PRO A CA 1
ATOM 2098 C C . PRO A 1 278 ? -1.119 -3.410 -7.782 1.00 85.12 278 PRO A C 1
ATOM 2100 O O . PRO A 1 278 ? -1.430 -4.188 -6.882 1.00 85.12 278 PRO A O 1
ATOM 2103 N N . ASP A 1 279 ? -1.926 -2.435 -8.202 1.00 81.06 279 ASP A N 1
ATOM 2104 C CA . ASP A 1 279 ? -3.214 -2.131 -7.560 1.00 81.06 279 ASP A CA 1
ATOM 2105 C C . ASP A 1 279 ? -4.332 -3.057 -8.034 1.00 81.06 279 ASP A C 1
ATOM 2107 O O . ASP A 1 279 ? -5.114 -3.556 -7.227 1.00 81.06 279 ASP A O 1
ATOM 2111 N N . SER A 1 280 ? -4.368 -3.368 -9.330 1.00 82.06 280 SER A N 1
ATOM 2112 C CA . SER A 1 280 ? -5.310 -4.348 -9.879 1.00 82.06 280 SER A CA 1
ATOM 2113 C C . SER A 1 280 ? -4.836 -5.797 -9.690 1.00 82.06 280 SER A C 1
ATOM 2115 O O . SER A 1 280 ? -5.628 -6.734 -9.802 1.00 82.06 280 SER A O 1
ATOM 2117 N N . GLY A 1 281 ? -3.531 -5.998 -9.471 1.00 85.56 281 GLY A N 1
ATOM 2118 C CA . GLY A 1 281 ? -2.886 -7.308 -9.481 1.00 85.56 281 GLY A CA 1
ATOM 2119 C C . GLY A 1 281 ? -2.784 -7.939 -10.876 1.00 85.56 281 GLY A C 1
ATOM 2120 O O . GLY A 1 281 ? -2.434 -9.120 -10.984 1.00 85.56 281 GLY A O 1
ATOM 2121 N N . ARG A 1 282 ? -3.093 -7.204 -11.955 1.00 90.38 282 ARG A N 1
ATOM 2122 C CA . ARG A 1 282 ? -2.949 -7.711 -13.327 1.00 90.38 282 ARG A CA 1
ATOM 2123 C C . ARG A 1 282 ? -1.479 -7.964 -13.649 1.00 90.38 282 ARG A C 1
ATOM 2125 O O . ARG A 1 282 ? -0.591 -7.207 -13.260 1.00 90.38 282 ARG A O 1
ATOM 2132 N N . ARG A 1 283 ? -1.239 -9.056 -14.376 1.00 92.69 283 ARG A N 1
ATOM 2133 C CA . ARG A 1 283 ? 0.094 -9.542 -14.742 1.00 92.69 283 ARG A CA 1
ATOM 2134 C C . ARG A 1 283 ? 0.145 -9.843 -16.230 1.00 92.69 283 ARG A C 1
ATOM 2136 O O . ARG A 1 283 ? -0.737 -10.518 -16.760 1.00 92.69 283 ARG A O 1
ATOM 2143 N N . PHE A 1 284 ? 1.211 -9.395 -16.880 1.00 94.50 284 PHE A N 1
ATOM 2144 C CA . PHE A 1 284 ? 1.437 -9.599 -18.304 1.00 94.50 284 PHE A CA 1
ATOM 2145 C C . PHE A 1 284 ? 2.783 -10.278 -18.507 1.00 94.50 284 PHE A C 1
ATOM 2147 O O . PHE A 1 284 ? 3.827 -9.725 -18.163 1.00 94.50 284 PHE A O 1
ATOM 2154 N N . LYS A 1 285 ? 2.763 -11.483 -19.079 1.00 95.81 285 LYS A N 1
ATOM 2155 C CA . LYS A 1 285 ? 3.987 -12.206 -19.421 1.00 95.81 285 LYS A CA 1
ATOM 2156 C C . LYS A 1 285 ? 4.622 -11.605 -20.664 1.00 95.81 285 LYS A C 1
ATOM 2158 O O . LYS A 1 285 ? 3.967 -11.478 -21.699 1.00 95.81 285 LYS A O 1
ATOM 2163 N N . LEU A 1 286 ? 5.902 -11.273 -20.561 1.00 96.12 286 LEU A N 1
ATOM 2164 C CA . LEU A 1 286 ? 6.661 -10.632 -21.624 1.00 96.12 286 LEU A CA 1
ATOM 2165 C C . LEU A 1 286 ? 7.766 -11.556 -22.138 1.00 96.12 286 LEU A C 1
ATOM 2167 O O . LEU A 1 286 ? 8.355 -12.337 -21.392 1.00 96.12 286 LEU A O 1
ATOM 2171 N N . GLY A 1 287 ? 8.073 -11.440 -23.430 1.00 95.44 287 GLY A N 1
ATOM 2172 C CA . GLY A 1 287 ? 9.354 -11.910 -23.952 1.00 95.44 287 GLY A CA 1
ATOM 2173 C C . GLY A 1 287 ? 10.474 -10.956 -23.533 1.00 95.44 287 GLY A C 1
ATOM 2174 O O . GLY A 1 287 ? 10.223 -9.772 -23.312 1.00 95.44 287 GLY A O 1
ATOM 2175 N N . ARG A 1 288 ? 11.717 -11.445 -23.471 1.00 94.44 288 ARG A N 1
ATOM 2176 C CA . ARG A 1 288 ? 12.881 -10.663 -23.015 1.00 94.44 288 ARG A CA 1
ATOM 2177 C C . ARG A 1 288 ? 13.042 -9.321 -23.739 1.00 94.44 288 ARG A C 1
ATOM 2179 O O . ARG A 1 288 ? 13.218 -8.300 -23.089 1.00 94.44 288 ARG A O 1
ATOM 2186 N N . GLU A 1 289 ? 12.950 -9.298 -25.070 1.00 94.12 289 GLU A N 1
ATOM 2187 C CA . GLU A 1 289 ? 13.073 -8.046 -25.835 1.00 94.12 289 GLU A CA 1
ATOM 2188 C C . GLU A 1 289 ? 11.952 -7.050 -25.505 1.00 94.12 289 GLU A C 1
ATOM 2190 O O . GLU A 1 289 ? 12.201 -5.854 -25.369 1.00 94.12 289 GLU A O 1
ATOM 2195 N N . THR A 1 290 ? 10.722 -7.544 -25.329 1.00 95.12 290 THR A N 1
ATOM 2196 C CA . THR A 1 290 ? 9.585 -6.720 -24.905 1.00 95.12 290 THR A CA 1
ATOM 2197 C C . THR A 1 290 ? 9.792 -6.191 -23.492 1.00 95.12 290 THR A C 1
ATOM 2199 O O . THR A 1 290 ? 9.524 -5.023 -23.249 1.00 95.12 290 THR A O 1
ATOM 2202 N N . ALA A 1 291 ? 10.315 -7.007 -22.576 1.00 95.19 291 ALA A N 1
ATOM 2203 C CA . ALA A 1 291 ? 10.636 -6.585 -21.218 1.00 95.19 291 ALA A CA 1
ATOM 2204 C C . ALA A 1 291 ? 11.709 -5.483 -21.194 1.00 95.19 291 ALA A C 1
ATOM 2206 O O . ALA A 1 291 ? 11.555 -4.516 -20.459 1.00 95.19 291 ALA A O 1
ATOM 2207 N N . ILE A 1 292 ? 12.740 -5.569 -22.042 1.00 94.06 292 ILE A N 1
ATOM 2208 C CA . ILE A 1 292 ? 13.748 -4.503 -22.185 1.00 94.06 292 ILE A CA 1
ATOM 2209 C C . ILE A 1 292 ? 13.109 -3.212 -22.717 1.00 94.06 292 ILE A C 1
ATOM 2211 O O . ILE A 1 292 ? 13.410 -2.129 -22.222 1.00 94.06 292 ILE A O 1
ATOM 2215 N N . ALA A 1 293 ? 12.212 -3.307 -23.702 1.00 93.06 293 ALA A N 1
ATOM 2216 C CA . ALA A 1 293 ? 11.498 -2.141 -24.221 1.00 93.06 293 ALA A CA 1
ATOM 2217 C C . ALA A 1 293 ? 10.564 -1.510 -23.168 1.00 93.06 293 ALA A C 1
ATOM 2219 O O . ALA A 1 293 ? 10.518 -0.289 -23.051 1.00 93.06 293 ALA A O 1
ATOM 2220 N N . VAL A 1 294 ? 9.863 -2.331 -22.376 1.00 92.75 294 VAL A N 1
ATOM 2221 C CA . VAL A 1 294 ? 9.036 -1.873 -21.247 1.00 92.75 294 VAL A CA 1
ATOM 2222 C C . VAL A 1 294 ? 9.894 -1.210 -20.173 1.00 92.75 294 VAL A C 1
ATOM 2224 O O . VAL A 1 294 ? 9.553 -0.123 -19.728 1.00 92.75 294 VAL A O 1
ATOM 2227 N N . GLU A 1 295 ? 11.024 -1.805 -19.782 1.00 91.25 295 GLU A N 1
ATOM 2228 C CA . GLU A 1 295 ? 11.959 -1.174 -18.842 1.00 91.25 295 GLU A CA 1
ATOM 2229 C C . GLU A 1 295 ? 12.429 0.188 -19.350 1.00 91.25 295 GLU A C 1
ATOM 2231 O O . GLU A 1 295 ? 12.482 1.150 -18.591 1.00 91.25 295 GLU A O 1
ATOM 2236 N N . ALA A 1 296 ? 12.751 0.282 -20.640 1.00 90.06 296 ALA A N 1
ATOM 2237 C CA . ALA A 1 296 ? 13.185 1.535 -21.228 1.00 90.06 296 ALA A CA 1
ATOM 2238 C C . ALA A 1 296 ? 12.095 2.614 -21.174 1.00 90.06 296 ALA A C 1
ATOM 2240 O O . ALA A 1 296 ? 12.422 3.768 -20.930 1.00 90.06 296 ALA A O 1
ATOM 2241 N N . LEU A 1 297 ? 10.825 2.240 -21.350 1.00 89.00 297 LEU A N 1
ATOM 2242 C CA . LEU A 1 297 ? 9.679 3.141 -21.196 1.00 89.00 297 LEU A CA 1
ATOM 2243 C C . LEU A 1 297 ? 9.439 3.561 -19.742 1.00 89.00 297 LEU A C 1
ATOM 2245 O O . LEU A 1 297 ? 9.095 4.709 -19.501 1.00 89.00 297 LEU A O 1
ATOM 2249 N N . LEU A 1 298 ? 9.619 2.650 -18.782 1.00 86.50 298 LEU A N 1
ATOM 2250 C CA . LEU A 1 298 ? 9.430 2.930 -17.352 1.00 86.50 298 LEU A CA 1
ATOM 2251 C C . LEU A 1 298 ? 10.534 3.820 -16.753 1.00 86.50 298 LEU A C 1
ATOM 2253 O O . LEU A 1 298 ? 10.344 4.391 -15.683 1.00 86.50 298 LEU A O 1
ATOM 2257 N N . GLU A 1 299 ? 11.702 3.883 -17.396 1.00 83.31 299 GLU A N 1
ATOM 2258 C CA . GLU A 1 299 ? 12.898 4.584 -16.904 1.00 83.31 299 GLU A CA 1
ATOM 2259 C C . GLU A 1 299 ? 13.250 5.842 -17.717 1.00 83.31 299 GLU A C 1
ATOM 2261 O O . GLU A 1 299 ? 14.311 6.427 -17.482 1.00 83.31 299 GLU A O 1
ATOM 2266 N N . ALA A 1 300 ? 12.435 6.219 -18.707 1.00 84.06 300 ALA A N 1
ATOM 2267 C CA . ALA A 1 300 ? 12.729 7.330 -19.605 1.00 84.06 300 ALA A CA 1
ATOM 2268 C C . ALA A 1 300 ? 11.653 8.421 -19.596 1.00 84.06 300 ALA A C 1
ATOM 2270 O O . ALA A 1 300 ? 10.470 8.162 -19.805 1.00 84.06 300 ALA A O 1
ATOM 2271 N N . ASP A 1 301 ? 12.112 9.670 -19.494 1.00 81.00 301 ASP A N 1
ATOM 2272 C CA . ASP A 1 301 ? 11.258 10.866 -19.505 1.00 81.00 301 ASP A CA 1
ATOM 2273 C C . ASP A 1 301 ? 10.825 11.294 -20.914 1.00 81.00 301 ASP A C 1
ATOM 2275 O O . ASP A 1 301 ? 9.992 12.184 -21.073 1.00 81.00 301 ASP A O 1
ATOM 2279 N N . THR A 1 302 ? 11.394 10.691 -21.961 1.00 86.38 302 THR A N 1
ATOM 2280 C CA . THR A 1 302 ? 11.019 10.938 -23.359 1.00 86.38 302 THR A CA 1
ATOM 2281 C C . THR A 1 302 ? 11.083 9.649 -24.170 1.00 86.38 302 THR A C 1
ATOM 2283 O O . THR A 1 302 ? 11.820 8.716 -23.840 1.00 86.38 302 THR A O 1
ATOM 2286 N N . LEU A 1 303 ? 10.314 9.592 -25.261 1.00 88.06 303 LEU A N 1
ATOM 2287 C CA . LEU A 1 303 ? 10.315 8.436 -26.154 1.00 88.06 303 LEU A CA 1
ATOM 2288 C C . LEU A 1 303 ? 11.701 8.211 -26.780 1.00 88.06 303 LEU A C 1
ATOM 2290 O O . LEU A 1 303 ? 12.162 7.075 -26.867 1.00 88.06 303 LEU A O 1
ATOM 2294 N N . ASP A 1 304 ? 12.403 9.286 -27.142 1.00 89.62 304 ASP A N 1
ATOM 2295 C CA . ASP A 1 304 ? 13.772 9.209 -27.662 1.00 89.62 304 ASP A CA 1
ATOM 2296 C C . ASP A 1 304 ? 14.746 8.625 -26.628 1.00 89.62 304 ASP A C 1
ATOM 2298 O O . ASP A 1 304 ? 15.545 7.745 -26.957 1.00 89.62 304 ASP A O 1
ATOM 2302 N N . ALA A 1 305 ? 14.635 9.032 -25.358 1.00 88.69 305 ALA A N 1
ATOM 2303 C CA . ALA A 1 305 ? 15.435 8.458 -24.279 1.00 88.69 305 ALA A CA 1
ATOM 2304 C C . ALA A 1 305 ? 15.122 6.965 -24.067 1.00 88.69 305 ALA A C 1
ATOM 2306 O O . ALA A 1 305 ? 16.042 6.171 -23.849 1.00 88.69 305 ALA A O 1
ATOM 2307 N N . ALA A 1 306 ? 13.855 6.553 -24.204 1.00 89.44 306 ALA A N 1
ATOM 2308 C CA . ALA A 1 306 ? 13.469 5.143 -24.157 1.00 89.44 306 ALA A CA 1
ATOM 2309 C C . ALA A 1 306 ? 14.098 4.350 -25.318 1.00 89.44 306 ALA A C 1
ATOM 2311 O O . ALA A 1 306 ? 14.635 3.257 -25.121 1.00 89.44 306 ALA A O 1
ATOM 2312 N N . VAL A 1 307 ? 14.096 4.904 -26.534 1.00 92.12 307 VAL A N 1
ATOM 2313 C CA . VAL A 1 307 ? 14.734 4.286 -27.708 1.00 92.12 307 VAL A CA 1
ATOM 2314 C C . VAL A 1 307 ? 16.237 4.121 -27.496 1.00 92.12 307 VAL A C 1
ATOM 2316 O O . VAL A 1 307 ? 16.772 3.034 -27.731 1.00 92.12 307 VAL A O 1
ATOM 2319 N N . ASP A 1 308 ? 16.925 5.161 -27.034 1.00 90.75 308 ASP A N 1
ATOM 2320 C CA . ASP A 1 308 ? 18.371 5.113 -26.815 1.00 90.75 308 ASP A CA 1
ATOM 2321 C C . ASP A 1 308 ? 18.751 4.140 -25.688 1.00 90.75 308 ASP A C 1
ATOM 2323 O O . ASP A 1 308 ? 19.726 3.388 -25.814 1.00 90.75 308 ASP A O 1
ATOM 2327 N N . ARG A 1 309 ? 17.945 4.069 -24.623 1.00 89.75 309 ARG A N 1
ATOM 2328 C CA . ARG A 1 309 ? 18.122 3.097 -23.536 1.00 89.75 309 ARG A CA 1
ATOM 2329 C C . ARG A 1 309 ? 17.887 1.664 -24.012 1.00 89.75 309 ARG A C 1
ATOM 2331 O O . ARG A 1 309 ? 18.723 0.798 -23.764 1.00 89.75 309 ARG A O 1
ATOM 2338 N N . GLY A 1 310 ? 16.812 1.418 -24.760 1.00 91.88 310 GLY A N 1
ATOM 2339 C CA . GLY A 1 310 ? 16.531 0.111 -25.356 1.00 91.88 310 GLY A CA 1
ATOM 2340 C C . GLY A 1 310 ? 17.639 -0.346 -26.310 1.00 91.88 310 GLY A C 1
ATOM 2341 O O . GLY A 1 310 ? 18.062 -1.501 -26.267 1.00 91.88 310 GLY A O 1
ATOM 2342 N N . ALA A 1 311 ? 18.168 0.566 -27.132 1.00 92.81 311 ALA A N 1
ATOM 2343 C CA . ALA A 1 311 ? 19.292 0.276 -28.020 1.00 92.81 311 ALA A CA 1
ATOM 2344 C C . ALA A 1 311 ? 20.577 -0.049 -27.239 1.00 92.81 311 ALA A C 1
ATOM 2346 O O . ALA A 1 311 ? 21.279 -1.001 -27.579 1.00 92.81 311 ALA A O 1
ATOM 2347 N N . SER A 1 312 ? 20.855 0.696 -26.165 1.00 90.94 312 SER A N 1
ATOM 2348 C CA . SER A 1 312 ? 22.001 0.451 -25.275 1.00 90.94 312 SER A CA 1
ATOM 2349 C C . SER A 1 312 ? 21.899 -0.895 -24.549 1.00 90.94 312 SER A C 1
ATOM 2351 O O . SER A 1 312 ? 22.911 -1.546 -24.306 1.00 90.94 312 SER A O 1
ATOM 2353 N N . ALA A 1 313 ? 20.676 -1.350 -24.277 1.00 90.31 313 ALA A N 1
ATOM 2354 C CA . ALA A 1 313 ? 20.366 -2.661 -23.712 1.00 90.31 313 ALA A CA 1
ATOM 2355 C C . ALA A 1 313 ? 20.382 -3.813 -24.744 1.00 90.31 313 ALA A C 1
ATOM 2357 O O . ALA A 1 313 ? 20.031 -4.947 -24.416 1.00 90.31 313 ALA A O 1
ATOM 2358 N N . GLY A 1 314 ? 20.786 -3.544 -25.992 1.00 91.06 314 GLY A N 1
ATOM 2359 C CA . GLY A 1 314 ? 20.978 -4.557 -27.032 1.00 91.06 314 GLY A CA 1
ATOM 2360 C C . GLY A 1 314 ? 19.800 -4.749 -27.990 1.00 91.06 314 GLY A C 1
ATOM 2361 O O . GLY A 1 314 ? 19.863 -5.635 -28.844 1.00 91.06 314 GLY A O 1
ATOM 2362 N N . LEU A 1 315 ? 18.742 -3.931 -27.913 1.00 93.44 315 LEU A N 1
ATOM 2363 C CA . LEU A 1 315 ? 17.682 -3.961 -28.922 1.00 93.44 315 LEU A CA 1
ATOM 2364 C C . LEU A 1 315 ? 18.178 -3.382 -30.253 1.00 93.44 315 LEU A C 1
ATOM 2366 O O . LEU A 1 315 ? 18.872 -2.366 -30.308 1.00 93.44 315 LEU A O 1
ATOM 2370 N N . ALA A 1 316 ? 17.768 -3.991 -31.366 1.00 92.81 316 ALA A N 1
ATOM 2371 C CA . ALA A 1 316 ? 18.118 -3.485 -32.690 1.00 92.81 316 ALA A CA 1
ATOM 2372 C C . ALA A 1 316 ? 17.549 -2.069 -32.913 1.00 92.81 316 ALA A C 1
ATOM 2374 O O . ALA A 1 316 ? 16.333 -1.885 -32.958 1.00 92.81 316 ALA A O 1
ATOM 2375 N N . ARG A 1 317 ? 18.423 -1.072 -33.115 1.00 90.56 317 ARG A N 1
ATOM 2376 C CA . ARG A 1 317 ? 18.023 0.342 -33.267 1.00 90.56 317 ARG A CA 1
ATOM 2377 C C . ARG A 1 317 ? 17.099 0.587 -34.462 1.00 90.56 317 ARG A C 1
ATOM 2379 O O . ARG A 1 317 ? 16.218 1.444 -34.413 1.00 90.56 317 ARG A O 1
ATOM 2386 N N . ARG A 1 318 ? 17.267 -0.180 -35.544 1.00 93.38 318 ARG A N 1
ATOM 2387 C CA . ARG A 1 318 ? 16.433 -0.063 -36.747 1.00 93.38 318 ARG A CA 1
ATOM 2388 C C . ARG A 1 318 ? 14.972 -0.381 -36.409 1.00 93.38 318 ARG A C 1
ATOM 2390 O O . ARG A 1 318 ? 14.652 -1.503 -36.034 1.00 93.38 318 ARG A O 1
ATOM 2397 N N . GLY A 1 319 ? 14.096 0.612 -36.567 1.00 89.69 319 GLY A N 1
ATOM 2398 C CA . GLY A 1 319 ? 12.662 0.483 -36.289 1.00 89.69 319 GLY A CA 1
ATOM 2399 C C . GLY A 1 319 ? 12.305 0.393 -34.801 1.00 89.69 319 GLY A C 1
ATOM 2400 O O . GLY A 1 319 ? 11.163 0.077 -34.484 1.00 89.69 319 GLY A O 1
ATOM 2401 N N . LEU A 1 320 ? 13.248 0.643 -33.881 1.00 92.44 320 LEU A N 1
ATOM 2402 C CA . LEU A 1 320 ? 12.980 0.568 -32.441 1.00 92.44 320 LEU A CA 1
ATOM 2403 C C . LEU A 1 320 ? 11.936 1.595 -31.996 1.00 92.44 320 LEU A C 1
ATOM 2405 O O . LEU A 1 320 ? 11.029 1.227 -31.265 1.00 92.44 320 LEU A O 1
ATOM 2409 N N . HIS A 1 321 ? 12.015 2.825 -32.509 1.00 94.56 321 HIS A N 1
ATOM 2410 C CA . HIS A 1 321 ? 11.030 3.873 -32.233 1.00 94.56 321 HIS A CA 1
ATOM 2411 C C . HIS A 1 321 ? 9.601 3.397 -32.522 1.00 94.56 321 HIS A C 1
ATOM 2413 O O . HIS A 1 321 ? 8.773 3.381 -31.622 1.00 94.56 321 HIS A O 1
ATOM 2419 N N . GLN A 1 322 ? 9.334 2.907 -33.740 1.00 92.69 322 GLN A N 1
ATOM 2420 C CA . GLN A 1 322 ? 8.010 2.391 -34.105 1.00 92.69 322 GLN A CA 1
ATOM 2421 C C . GLN A 1 322 ? 7.569 1.241 -33.193 1.00 92.69 322 GLN A C 1
ATOM 2423 O O . GLN A 1 322 ? 6.440 1.231 -32.725 1.00 92.69 322 GLN A O 1
ATOM 2428 N N . ARG A 1 323 ? 8.466 0.290 -32.896 1.00 92.31 323 ARG A N 1
ATOM 2429 C CA . ARG A 1 323 ? 8.139 -0.851 -32.026 1.00 92.31 323 ARG A CA 1
ATOM 2430 C C . ARG A 1 323 ? 7.792 -0.429 -30.600 1.00 92.31 323 ARG A C 1
ATOM 2432 O O . ARG A 1 323 ? 6.918 -1.047 -30.002 1.00 92.31 323 ARG A O 1
ATOM 2439 N N . ILE A 1 324 ? 8.478 0.576 -30.056 1.00 92.06 324 ILE A N 1
ATOM 2440 C CA . ILE A 1 324 ? 8.186 1.120 -28.726 1.00 92.06 324 ILE A CA 1
ATOM 2441 C C . ILE A 1 324 ? 6.832 1.840 -28.740 1.00 92.06 324 ILE A C 1
ATOM 2443 O O . ILE A 1 324 ? 6.009 1.566 -27.872 1.00 92.06 324 ILE A O 1
ATOM 2447 N N . THR A 1 325 ? 6.554 2.665 -29.753 1.00 91.44 325 THR A N 1
ATOM 2448 C CA . THR A 1 325 ? 5.247 3.325 -29.913 1.00 91.44 325 THR A CA 1
ATOM 2449 C C . THR A 1 325 ? 4.105 2.310 -30.050 1.00 91.44 325 THR A C 1
ATOM 2451 O O . THR A 1 325 ? 3.096 2.410 -29.355 1.00 91.44 325 THR A O 1
ATOM 2454 N N . ASP A 1 326 ? 4.272 1.282 -30.887 1.00 92.00 326 ASP A N 1
ATOM 2455 C CA . ASP A 1 326 ? 3.275 0.218 -31.062 1.00 92.00 326 ASP A CA 1
ATOM 2456 C C . ASP A 1 326 ? 3.048 -0.562 -29.756 1.00 92.00 326 ASP A C 1
ATOM 2458 O O . ASP A 1 326 ? 1.925 -0.958 -29.440 1.00 92.00 326 ASP A O 1
ATOM 2462 N N . LEU A 1 327 ? 4.113 -0.795 -28.979 1.00 92.00 327 LEU A N 1
ATOM 2463 C CA . LEU A 1 327 ? 4.032 -1.450 -27.675 1.00 92.00 327 LEU A CA 1
ATOM 2464 C C . LEU A 1 327 ? 3.252 -0.604 -26.663 1.00 92.00 327 LEU A C 1
ATOM 2466 O O . LEU A 1 327 ? 2.400 -1.159 -25.972 1.00 92.00 327 LEU A O 1
ATOM 2470 N N . GLN A 1 328 ? 3.501 0.708 -26.599 1.00 90.00 328 GLN A N 1
ATOM 2471 C CA . GLN A 1 328 ? 2.727 1.619 -25.750 1.00 90.00 328 GLN A CA 1
ATOM 2472 C C . GLN A 1 328 ? 1.240 1.583 -26.108 1.00 90.00 328 GLN A C 1
ATOM 2474 O O . GLN A 1 328 ? 0.415 1.405 -25.217 1.00 90.00 328 GLN A O 1
ATOM 2479 N N . GLY A 1 329 ? 0.898 1.655 -27.400 1.00 89.62 329 GLY A N 1
ATOM 2480 C CA . GLY A 1 329 ? -0.494 1.565 -27.855 1.00 89.62 329 GLY A CA 1
ATOM 2481 C C . GLY A 1 329 ? -1.168 0.257 -27.428 1.00 89.62 329 GLY A C 1
ATOM 2482 O O . GLY A 1 329 ? -2.252 0.269 -26.853 1.00 89.62 329 GLY A O 1
ATOM 2483 N N . ARG A 1 330 ? -0.485 -0.879 -27.603 1.00 91.06 330 ARG A N 1
ATOM 2484 C CA . ARG A 1 330 ? -1.010 -2.193 -27.190 1.00 91.06 330 ARG A CA 1
ATOM 2485 C C . ARG A 1 330 ? -1.196 -2.334 -25.681 1.00 91.06 330 ARG A C 1
ATOM 2487 O O . ARG A 1 330 ? -2.077 -3.076 -25.255 1.00 91.06 330 ARG A O 1
ATOM 2494 N N . LEU A 1 331 ? -0.339 -1.702 -24.881 1.00 89.19 331 LEU A N 1
ATOM 2495 C CA . LEU A 1 331 ? -0.483 -1.684 -23.426 1.00 89.19 331 LEU A CA 1
ATOM 2496 C C . LEU A 1 331 ? -1.650 -0.780 -23.012 1.00 89.19 331 LEU A C 1
ATOM 2498 O O . LEU A 1 331 ? -2.472 -1.194 -22.195 1.00 89.19 331 LEU A O 1
ATOM 2502 N N . ALA A 1 332 ? -1.804 0.378 -23.655 1.00 88.62 332 ALA A N 1
ATOM 2503 C CA . ALA A 1 332 ? -2.937 1.269 -23.432 1.00 88.62 332 ALA A CA 1
ATOM 2504 C C . ALA A 1 332 ? -4.281 0.596 -23.773 1.00 88.62 332 ALA A C 1
ATOM 2506 O O . ALA A 1 332 ? -5.236 0.729 -23.010 1.00 88.62 332 ALA A O 1
ATOM 2507 N N . ASP A 1 333 ? -4.344 -0.211 -24.840 1.00 89.62 333 ASP A N 1
ATOM 2508 C CA . ASP A 1 333 ? -5.541 -0.985 -25.220 1.00 89.62 333 ASP A CA 1
ATOM 2509 C C . ASP A 1 333 ? -5.989 -1.980 -24.137 1.00 89.62 333 ASP A C 1
ATOM 2511 O O . ASP A 1 333 ? -7.171 -2.313 -24.030 1.00 89.62 333 ASP A O 1
ATOM 2515 N N . VAL A 1 334 ? -5.051 -2.461 -23.316 1.00 87.94 334 VAL A N 1
ATOM 2516 C CA . VAL A 1 334 ? -5.344 -3.316 -22.157 1.00 87.94 334 VAL A CA 1
ATOM 2517 C C . VAL A 1 334 ? -5.394 -2.528 -20.848 1.00 87.94 334 VAL A C 1
ATOM 2519 O O . VAL A 1 334 ? -5.462 -3.126 -19.777 1.00 87.94 334 VAL A O 1
ATOM 2522 N N . GLY A 1 335 ? -5.411 -1.196 -20.914 1.00 84.56 335 GLY A N 1
ATOM 2523 C CA . GLY A 1 335 ? -5.523 -0.297 -19.769 1.00 84.56 335 GLY A CA 1
ATOM 2524 C C . GLY A 1 335 ? -4.254 -0.207 -18.927 1.00 84.56 335 GLY A C 1
ATOM 2525 O O . GLY A 1 335 ? -4.371 -0.078 -17.716 1.00 84.56 335 GLY A O 1
ATOM 2526 N N . VAL A 1 336 ? -3.075 -0.354 -19.533 1.00 86.12 336 VAL A N 1
ATOM 2527 C CA . VAL A 1 336 ? -1.766 -0.156 -18.896 1.00 86.12 336 VAL A CA 1
ATOM 2528 C C . VAL A 1 336 ? -1.090 1.041 -19.555 1.00 86.12 336 VAL A C 1
ATOM 2530 O O . VAL A 1 336 ? -0.764 0.995 -20.741 1.00 86.12 336 VAL A O 1
ATOM 2533 N N . ALA A 1 337 ? -0.883 2.115 -18.799 1.00 84.00 337 ALA A N 1
ATOM 2534 C CA . ALA A 1 337 ? -0.335 3.359 -19.322 1.00 84.00 337 ALA A CA 1
ATOM 2535 C C . ALA A 1 337 ? 1.122 3.507 -18.870 1.00 84.00 337 ALA A C 1
ATOM 2537 O O . ALA A 1 337 ? 1.387 3.808 -17.713 1.00 84.00 337 ALA A O 1
ATOM 2538 N N . ILE A 1 338 ? 2.073 3.294 -19.788 1.00 82.56 338 ILE A N 1
ATOM 2539 C CA . ILE A 1 338 ? 3.506 3.414 -19.488 1.00 82.56 338 ILE A CA 1
ATOM 2540 C C . ILE A 1 338 ? 4.221 4.406 -20.404 1.00 82.56 338 ILE A C 1
ATOM 2542 O O . ILE A 1 338 ? 3.940 4.511 -21.603 1.00 82.56 338 ILE A O 1
ATOM 2546 N N . GLY A 1 339 ? 5.219 5.076 -19.833 1.00 74.31 339 GLY A N 1
ATOM 2547 C CA . GLY A 1 339 ? 6.093 6.003 -20.536 1.00 74.31 339 GLY A CA 1
ATOM 2548 C C . GLY A 1 339 ? 5.698 7.476 -20.388 1.00 74.31 339 GLY A C 1
ATOM 2549 O O . GLY A 1 339 ? 4.747 7.820 -19.691 1.00 74.31 339 GLY A O 1
ATOM 2550 N N . PRO A 1 340 ? 6.437 8.369 -21.053 1.00 65.31 340 PRO A N 1
ATOM 2551 C CA . PRO A 1 340 ? 6.430 9.803 -20.763 1.00 65.31 340 PRO A CA 1
ATOM 2552 C C . PRO A 1 340 ? 5.131 10.525 -21.126 1.00 65.31 340 PRO A C 1
ATOM 2554 O O . PRO A 1 340 ? 4.808 11.550 -20.535 1.00 65.31 340 PRO A O 1
ATOM 2557 N N . GLU A 1 341 ? 4.350 9.973 -22.053 1.00 63.84 341 GLU A N 1
ATOM 2558 C CA . GLU A 1 341 ? 3.026 10.498 -22.403 1.00 63.84 341 GLU A CA 1
ATOM 2559 C C . GLU A 1 341 ? 1.937 10.077 -21.399 1.00 63.84 341 GLU A C 1
ATOM 2561 O O . GLU A 1 341 ? 0.888 10.712 -21.338 1.00 63.84 341 GLU A O 1
ATOM 2566 N N . ALA A 1 342 ? 2.189 9.054 -20.570 1.00 58.22 342 ALA A N 1
ATOM 2567 C CA . ALA A 1 342 ? 1.261 8.607 -19.530 1.00 58.22 342 ALA A CA 1
ATOM 2568 C C . ALA A 1 342 ? 1.272 9.518 -18.287 1.00 58.22 342 ALA A C 1
ATOM 2570 O O . ALA A 1 342 ? 0.293 9.555 -17.555 1.00 58.22 342 ALA A O 1
ATOM 2571 N N . ALA A 1 343 ? 2.347 10.286 -18.069 1.00 47.00 343 ALA A N 1
ATOM 2572 C CA . ALA A 1 343 ? 2.488 11.199 -16.929 1.00 47.00 343 ALA A CA 1
ATOM 2573 C C . ALA A 1 343 ? 1.736 12.540 -17.095 1.00 47.00 343 ALA A C 1
ATOM 2575 O O . ALA A 1 343 ? 1.797 13.391 -16.210 1.00 47.00 343 ALA A O 1
ATOM 2576 N N . ALA A 1 344 ? 1.079 12.755 -18.242 1.00 31.95 344 ALA A N 1
ATOM 2577 C CA . ALA A 1 344 ? 0.388 13.997 -18.597 1.00 31.95 344 ALA A CA 1
ATOM 2578 C C . ALA A 1 344 ? -1.151 13.905 -18.513 1.00 31.95 344 ALA A C 1
ATOM 2580 O O . ALA A 1 344 ? -1.832 14.831 -18.963 1.00 31.95 344 ALA A O 1
ATOM 2581 N N . VAL A 1 345 ? -1.687 12.806 -17.970 1.00 34.12 345 VAL A N 1
ATOM 2582 C CA . VAL A 1 345 ? -3.127 12.573 -17.764 1.00 34.12 345 VAL A CA 1
ATOM 2583 C C . VAL A 1 345 ? -3.452 12.604 -16.280 1.00 34.12 345 VAL A C 1
ATOM 2585 O O . VAL A 1 345 ? -2.713 11.961 -15.508 1.00 34.12 345 VAL A O 1
#

Foldseek 3Di:
DDDDPPDDVVVVVVVLVVQQVQCQLAVDDDPQAQAEEEEAAQPCQVQCVVQPAARHEYEYAPNRDDAQDAHPRNYGYWHWDWDDADQQTWIDIDPDAIEGEHEQVCQLVDDDPAQYRYEPQALVSLVVLLVQLVLQLAAVDHSQSLLALSYDYRHNQLLVCLLVVHFRFQRYWYQYHVRDIASHPPFDRQPCSSPDRGHHSQSRCVRHPGPVSSCSSNVQNCSLVSNLVSNVQNVVPHDAKGKDRRNDHLLRDHQDRPQQLDQWIWIDGDQWIWIANSPVRDIDTDGSLLSLLQSLQRRDLDLVSSLVSSVSSPDDSVCSSVVSVVSQVVCVVVPHHTHNVSNPD

Secondary structure (DSSP, 8-state):
--------HHHHHHHHHHHHHHHHHH-PPPSS-S-EEEE-SS-HHHHHHHH--TT-EEEEETTT--TTPBPTTSPEEEEEEE--SSTT-EEEETTTEEEEEEEGGGGGGS---S-EEEE--SHHHHHHHHHHHHHHHHH----TGGG-TTEEETTHHHHHHHHHTSPEE--EEEE-TT--EESSTTSPPPTTTTT-SEE-HHHHHHHHTHHHHHHHHHT-TTHHHHHHHHHHHHHTTSSS-EEBTBTB-TT-PPP-TT---SS-EEEEETTEEEEE-TTT--EEEE-HHHHHHHHHHHT-SSHHHHHHHHHHTT--STTHHHHHHHHHHHHHHTT---STTGGG-

Organism: NCBI:txid33014

Radius of gyration: 22.1 Å; chains: 1; bounding box: 55×35×64 Å

pLDDT: mean 85.19, std 12.02, range [29.66, 97.0]

Sequence (345 aa):
MRNSIGSDPAVSVARATSSAIHQWATGVQSVETSRVILFQGSDLDRQADRLSRTGDVILAPVASGSPGRRLPSGASVLTYEGQLVDAGDVMHIGRGYEIEFQDYLAVPFSPINRPTVVRLSSAEDWKALAADADEAQATGSFITQMTSASVVLADRSVIDAVAERVDIPVNRLTVDHVGDVRYWPHEPSPEGAAVNEAMPTAAYFAAIGGEATERLVRERPWFQRYLAALRVIGQEGGGAWSISGFGRTLGGSAPHPGSRTTGELLIWREDEHLLVEPDSGRRFKLGRETAIAVEALLEADTLDAAVDRGASAGLARRGLHQRITDLQGRLADVGVAIGPEAAAV